Protein AF-A0AAX6SGF6-F1 (afdb_monomer_lite)

Organism: Heterocephalus glaber (NCBI:txid10181)

Foldseek 3Di:
DDDDPDDPVCVVVVVCCDDLNVVFDPLLVVVVVPPDDDDADQDDDPPDQWDQDPPPRDIDGDDDDHQDADAPPVLQVDFWDCHHDRDDDDDPPDDDDDDGTHDYLVVQVVQLVVQLCLQVLDCVVPVPDPVVSVVVSVVCVVSHDHNVNSNSGSDDSVRSSVVSVVVPDDDDDPVVVVVVVVVVVVVVVVVVVPPPPPPPPPPDD

Secondary structure (DSSP, 8-state):
----SS-GGGHHHHHTTSTTGGGS-HHHHHHHH--PPPPPSSS---SSSEEE-TTT--EEE---PPPP-B--GGGGGS--BEE-B------TT--------E--HHHHHHHHHHHHHHHHT-TTSSTT-HHHHHHHHHHTGGG---HHHHTTTT--HHHHHHHHHHHS--PPPPHHHHHHHHHHHHHHHHHHHS-----------

InterPro domains:
  IPR026569 Large ribosomal subunit protein bL28 [PTHR13528] (96-195)

Radius of gyration: 31.43 Å; chains: 1; bounding box: 95×38×90 Å

pLDDT: mean 84.52, std 14.63, range [33.28, 98.12]

Structure (mmCIF, N/CA/C/O backbone):
data_AF-A0AAX6SGF6-F1
#
_entry.id   AF-A0AAX6SGF6-F1
#
loop_
_atom_site.group_PDB
_atom_site.id
_atom_site.type_symbol
_atom_site.label_atom_id
_atom_site.label_alt_id
_atom_site.label_comp_id
_atom_site.label_asym_id
_atom_site.label_entity_id
_atom_site.label_seq_id
_atom_site.pdbx_PDB_ins_code
_atom_site.Cartn_x
_atom_site.Cartn_y
_atom_site.Cartn_z
_atom_site.occupancy
_atom_site.B_iso_or_equiv
_atom_site.auth_seq_id
_atom_site.auth_comp_id
_atom_site.auth_asym_id
_atom_site.auth_atom_id
_atom_site.pdbx_PDB_model_num
ATOM 1 N N . MET A 1 1 ? 33.214 -0.245 22.158 1.00 76.12 1 MET A N 1
ATOM 2 C CA . MET A 1 1 ? 32.062 0.508 21.606 1.00 76.12 1 MET A CA 1
ATOM 3 C C . MET A 1 1 ? 30.799 -0.305 21.866 1.00 76.12 1 MET A C 1
ATOM 5 O O . MET A 1 1 ? 30.901 -1.525 21.775 1.00 76.12 1 MET A O 1
ATOM 9 N N . PRO A 1 2 ? 29.648 0.299 22.204 1.00 93.19 2 PRO A N 1
ATOM 10 C CA . PRO A 1 2 ? 28.388 -0.434 22.312 1.00 93.19 2 PRO A CA 1
ATOM 11 C C . PRO A 1 2 ? 27.887 -0.872 20.925 1.00 93.19 2 PRO A C 1
ATOM 13 O O . PRO A 1 2 ? 28.044 -0.141 19.949 1.00 93.19 2 PRO A O 1
ATOM 16 N N . LEU A 1 3 ? 27.260 -2.047 20.845 1.00 94.81 3 LEU A N 1
ATOM 17 C CA . LEU A 1 3 ? 26.598 -2.550 19.635 1.00 94.81 3 LEU A CA 1
ATOM 18 C C . LEU A 1 3 ? 25.075 -2.454 19.788 1.00 94.81 3 LEU A C 1
ATOM 20 O O . LEU A 1 3 ? 24.537 -2.613 20.883 1.00 94.81 3 LEU A O 1
ATOM 24 N N . HIS A 1 4 ? 24.358 -2.217 18.688 1.00 94.81 4 HIS A N 1
ATOM 25 C CA . HIS A 1 4 ? 22.895 -2.245 18.698 1.00 94.81 4 HIS A CA 1
ATOM 26 C C . HIS A 1 4 ? 22.363 -3.682 18.797 1.00 94.81 4 HIS A C 1
ATOM 28 O O . HIS A 1 4 ? 22.834 -4.572 18.094 1.00 94.81 4 HIS A O 1
ATOM 34 N N . LYS A 1 5 ? 21.310 -3.889 19.602 1.00 95.31 5 LYS A N 1
ATOM 35 C CA . LYS A 1 5 ? 20.614 -5.185 19.734 1.00 95.31 5 LYS A CA 1
ATOM 36 C C . LYS A 1 5 ? 19.970 -5.670 18.424 1.00 95.31 5 LYS A C 1
ATOM 38 O O . LYS A 1 5 ? 19.812 -6.873 18.244 1.00 95.31 5 LYS A O 1
ATOM 43 N N . PHE A 1 6 ? 19.630 -4.746 17.522 1.00 95.12 6 PHE A N 1
ATOM 44 C CA . PHE A 1 6 ? 19.051 -5.025 16.206 1.00 95.12 6 PHE A CA 1
ATOM 45 C C . PHE A 1 6 ? 19.775 -4.237 15.095 1.00 95.12 6 PHE A C 1
ATOM 47 O O . PHE A 1 6 ? 20.099 -3.061 15.306 1.00 95.12 6 PHE A O 1
ATOM 54 N N . PRO A 1 7 ? 19.985 -4.832 13.902 1.00 95.88 7 PRO A N 1
ATOM 55 C CA . PRO A 1 7 ? 20.486 -4.132 12.720 1.00 95.88 7 PRO A CA 1
ATOM 56 C C . PRO A 1 7 ? 19.650 -2.905 12.334 1.00 95.88 7 PRO A C 1
ATOM 58 O O . PRO A 1 7 ? 18.422 -2.919 12.416 1.00 95.88 7 PRO A O 1
ATOM 61 N N . VAL A 1 8 ? 20.313 -1.854 11.839 1.00 94.19 8 VAL A N 1
ATOM 62 C CA . VAL A 1 8 ? 19.670 -0.568 11.504 1.00 94.19 8 VAL A CA 1
ATOM 63 C C . VAL A 1 8 ? 18.558 -0.731 10.458 1.00 94.19 8 VAL A C 1
ATOM 65 O O . VAL A 1 8 ? 17.491 -0.142 10.616 1.00 94.19 8 VAL A O 1
ATOM 68 N N . TYR A 1 9 ? 18.756 -1.587 9.448 1.00 90.62 9 TYR A N 1
ATOM 69 C CA . TYR A 1 9 ? 17.769 -1.827 8.388 1.00 90.62 9 TYR A CA 1
ATOM 70 C C . TYR A 1 9 ? 16.471 -2.494 8.886 1.00 90.62 9 TYR A C 1
ATOM 72 O O . TYR A 1 9 ? 15.421 -2.318 8.273 1.00 90.62 9 TYR A O 1
ATOM 80 N N . LEU A 1 10 ? 16.496 -3.209 10.022 1.00 92.62 10 LEU A N 1
ATOM 81 C CA . LEU A 1 10 ? 15.291 -3.818 10.598 1.00 92.62 10 LEU A CA 1
ATOM 82 C C . LEU A 1 10 ? 14.421 -2.827 11.381 1.00 92.62 10 LEU A C 1
ATOM 84 O O . LEU A 1 10 ? 13.259 -3.137 11.635 1.00 92.62 10 LEU A O 1
ATOM 88 N N . ARG A 1 11 ? 14.919 -1.628 11.726 1.00 92.06 11 ARG A N 1
ATOM 89 C CA . ARG A 1 11 ? 14.171 -0.646 12.540 1.00 92.06 11 ARG A CA 1
ATOM 90 C C . ARG A 1 11 ? 12.797 -0.309 11.956 1.00 92.06 11 ARG A C 1
ATOM 92 O O . ARG A 1 11 ? 11.833 -0.225 12.706 1.00 92.06 11 ARG A O 1
ATOM 99 N N . LYS A 1 12 ? 12.683 -0.198 10.627 1.00 89.19 12 LYS A N 1
ATOM 100 C CA . LYS A 1 12 ? 11.399 0.049 9.949 1.00 89.19 12 LYS A CA 1
ATOM 101 C C . LYS A 1 12 ? 10.417 -1.124 10.073 1.00 89.19 12 LYS A C 1
ATOM 103 O O . LYS A 1 12 ? 9.232 -0.885 10.251 1.00 89.19 12 LYS A O 1
ATOM 108 N N . ARG A 1 13 ? 10.894 -2.376 10.063 1.00 91.31 13 ARG A N 1
ATOM 109 C CA . ARG A 1 13 ? 10.048 -3.567 10.287 1.00 91.31 13 ARG A CA 1
ATOM 110 C C . ARG A 1 13 ? 9.656 -3.745 11.757 1.00 91.31 13 ARG A C 1
ATOM 112 O O . ARG A 1 13 ? 8.567 -4.233 12.027 1.00 91.31 13 ARG A O 1
ATOM 119 N N . LEU A 1 14 ? 10.503 -3.322 12.698 1.00 92.38 14 LEU A N 1
ATOM 120 C CA . LEU A 1 14 ? 10.154 -3.279 14.125 1.00 92.38 14 LEU A CA 1
ATOM 121 C C . LEU A 1 14 ? 9.054 -2.237 14.392 1.00 92.38 14 LEU A C 1
ATOM 123 O O . LEU A 1 14 ? 8.060 -2.565 15.026 1.00 92.38 14 LEU A O 1
ATOM 127 N N . GLN A 1 15 ? 9.151 -1.045 13.789 1.00 90.94 15 GLN A N 1
ATOM 128 C CA . GLN A 1 15 ? 8.106 -0.008 13.860 1.00 90.94 15 GLN A CA 1
ATOM 129 C C . GLN A 1 15 ? 6.732 -0.463 13.328 1.00 90.94 15 GLN A C 1
ATOM 131 O O . GLN A 1 15 ? 5.717 0.069 13.764 1.00 90.94 15 GLN A O 1
ATOM 136 N N . LEU A 1 16 ? 6.673 -1.448 12.421 1.00 92.00 16 LEU A N 1
ATOM 137 C CA . LEU A 1 16 ? 5.407 -2.035 11.951 1.00 92.00 16 LEU A CA 1
ATOM 138 C C . LEU A 1 16 ? 4.783 -3.036 12.941 1.00 92.00 16 LEU A C 1
ATOM 140 O O . LEU A 1 16 ? 3.612 -3.373 12.806 1.00 92.00 16 LEU A O 1
ATOM 144 N N . ARG A 1 17 ? 5.541 -3.511 13.938 1.00 91.62 17 ARG A N 1
ATOM 145 C CA . ARG A 1 17 ? 5.092 -4.482 14.955 1.00 91.62 17 ARG A CA 1
ATOM 146 C C . ARG A 1 17 ? 4.685 -3.833 16.281 1.00 91.62 17 ARG A C 1
ATOM 148 O O . ARG A 1 17 ? 4.276 -4.537 17.199 1.00 91.62 17 ARG A O 1
ATOM 155 N N . GLU A 1 18 ? 4.767 -2.511 16.372 1.00 92.75 18 GLU A N 1
ATOM 156 C CA . GLU A 1 18 ? 4.543 -1.735 17.592 1.00 92.75 18 GLU A CA 1
ATOM 157 C C . GLU A 1 18 ? 3.482 -0.638 17.381 1.00 92.75 18 GLU A C 1
ATOM 159 O O . GLU A 1 18 ? 3.177 -0.231 16.256 1.00 92.75 18 GLU A O 1
ATOM 164 N N . GLY A 1 19 ? 2.924 -0.131 18.485 1.00 93.69 19 GLY A N 1
ATOM 165 C CA . GLY A 1 19 ? 2.031 1.029 18.480 1.00 93.69 19 GLY A CA 1
ATOM 166 C C . GLY A 1 19 ? 0.742 0.819 17.679 1.00 93.69 19 GLY A C 1
ATOM 167 O O . GLY A 1 19 ? 0.008 -0.139 17.906 1.00 93.69 19 GLY A O 1
ATOM 168 N N . ILE A 1 20 ? 0.434 1.769 16.792 1.00 93.62 20 ILE A N 1
ATOM 169 C CA . ILE A 1 20 ? -0.741 1.738 15.903 1.00 93.62 20 ILE A CA 1
ATOM 170 C C . ILE A 1 20 ? -0.504 0.901 14.637 1.00 93.62 20 ILE A C 1
ATOM 172 O O . ILE A 1 20 ? -1.445 0.326 14.097 1.00 93.62 20 ILE A O 1
ATOM 176 N N . CYS A 1 21 ? 0.748 0.765 14.191 1.00 92.88 21 CYS A N 1
ATOM 177 C CA . CYS A 1 21 ? 1.083 0.046 12.962 1.00 92.88 21 CYS A CA 1
ATOM 178 C C . CYS A 1 21 ? 0.745 -1.450 13.046 1.00 92.88 21 CYS A C 1
ATOM 180 O O . CYS A 1 21 ? 0.308 -2.033 12.058 1.00 92.88 21 CYS A O 1
ATOM 182 N N . SER A 1 22 ? 0.874 -2.056 14.231 1.00 93.81 22 SER A N 1
ATOM 183 C CA . SER A 1 22 ? 0.505 -3.458 14.470 1.00 93.81 22 SER A CA 1
ATOM 184 C C . SER A 1 22 ? -1.004 -3.721 14.502 1.00 93.81 22 SER A C 1
ATOM 186 O O . SER A 1 22 ? -1.407 -4.881 14.542 1.00 93.81 22 SER A O 1
ATOM 188 N N . ARG A 1 23 ? -1.836 -2.669 14.474 1.00 95.25 23 ARG A N 1
ATOM 189 C CA . ARG A 1 23 ? -3.303 -2.758 14.370 1.00 95.25 23 ARG A CA 1
ATOM 190 C C . ARG A 1 23 ? -3.818 -2.549 12.941 1.00 95.25 23 ARG A C 1
ATOM 192 O O . ARG A 1 23 ? -5.017 -2.668 12.710 1.00 95.25 23 ARG A O 1
ATOM 199 N N . LEU A 1 24 ? -2.930 -2.259 11.985 1.00 94.94 24 LEU A N 1
ATOM 200 C CA . LEU A 1 24 ? -3.277 -2.157 10.566 1.00 94.94 24 LEU A CA 1
ATOM 201 C C . LEU A 1 24 ? -3.656 -3.535 9.985 1.00 94.94 24 LEU A C 1
ATOM 203 O O . LEU A 1 24 ? -3.114 -4.552 10.430 1.00 94.94 24 LEU A O 1
ATOM 207 N N . PRO A 1 25 ? -4.529 -3.604 8.960 1.00 95.88 25 PRO A N 1
ATOM 208 C CA . PRO A 1 25 ? -4.959 -4.879 8.392 1.00 95.88 25 PRO A CA 1
ATOM 209 C C . PRO A 1 25 ? -3.814 -5.734 7.840 1.00 95.88 25 PRO A C 1
ATOM 211 O O . PRO A 1 25 ? -2.906 -5.251 7.157 1.00 95.88 25 PRO A O 1
ATOM 214 N N . ALA A 1 26 ? -3.902 -7.047 8.059 1.00 93.31 26 ALA A N 1
ATOM 215 C CA . ALA A 1 26 ? -2.871 -7.997 7.645 1.00 93.31 26 ALA A CA 1
ATOM 216 C C . ALA A 1 26 ? -2.656 -8.049 6.117 1.00 93.31 26 ALA A C 1
ATOM 218 O O . ALA A 1 26 ? -1.529 -8.276 5.674 1.00 93.31 26 ALA A O 1
ATOM 219 N N . HIS A 1 27 ? -3.696 -7.803 5.305 1.00 90.62 27 HIS A N 1
ATOM 220 C CA . HIS A 1 27 ? -3.557 -7.694 3.846 1.00 90.62 27 HIS A CA 1
ATOM 221 C C . HIS A 1 27 ? -2.707 -6.473 3.448 1.00 90.62 27 HIS A C 1
ATOM 223 O O . HIS A 1 27 ? -1.838 -6.578 2.580 1.00 90.62 27 HIS A O 1
ATOM 229 N N . PHE A 1 28 ? -2.884 -5.339 4.137 1.00 89.94 28 PHE A N 1
ATOM 230 C CA . PHE A 1 28 ? -2.145 -4.105 3.881 1.00 89.94 28 PHE A CA 1
ATOM 231 C C . PHE A 1 28 ? -0.681 -4.257 4.304 1.00 89.94 28 PHE A C 1
ATOM 233 O O . PHE A 1 28 ? 0.217 -4.016 3.498 1.00 89.94 28 PHE A O 1
ATOM 240 N N . LEU A 1 29 ? -0.428 -4.767 5.514 1.00 90.50 29 LEU A N 1
ATOM 241 C CA . LEU A 1 29 ? 0.932 -5.040 5.993 1.00 90.50 29 LEU A CA 1
ATOM 242 C C . LEU A 1 29 ? 1.684 -6.022 5.076 1.00 90.50 29 LEU A C 1
ATOM 244 O O . LEU A 1 29 ? 2.834 -5.765 4.723 1.00 90.50 29 LEU A O 1
ATOM 248 N N . ARG A 1 30 ? 1.022 -7.089 4.600 1.00 87.94 30 ARG A N 1
ATOM 249 C CA . ARG A 1 30 ? 1.600 -8.015 3.607 1.00 87.94 30 ARG A CA 1
ATOM 250 C C . ARG A 1 30 ? 1.956 -7.301 2.299 1.00 87.94 30 ARG A C 1
ATOM 252 O O . ARG A 1 30 ? 3.006 -7.579 1.730 1.00 87.94 30 ARG A O 1
ATOM 259 N N . SER A 1 31 ? 1.129 -6.360 1.835 1.00 82.25 31 SER A N 1
ATOM 260 C CA . SER A 1 31 ? 1.425 -5.579 0.625 1.00 82.25 31 SER A CA 1
ATOM 261 C C . SER A 1 31 ? 2.668 -4.685 0.767 1.00 82.25 31 SER A C 1
ATOM 263 O O . SER A 1 31 ? 3.398 -4.524 -0.207 1.00 82.25 31 SER A O 1
ATOM 265 N N . LEU A 1 32 ? 2.969 -4.191 1.977 1.00 83.44 32 LEU A N 1
ATOM 266 C CA . LEU A 1 32 ? 4.191 -3.428 2.271 1.00 83.44 32 LEU A CA 1
ATOM 267 C C . LEU A 1 32 ? 5.448 -4.312 2.381 1.00 83.44 32 LEU A C 1
ATOM 269 O O . LEU A 1 32 ? 6.550 -3.846 2.093 1.00 83.44 32 LEU A O 1
ATOM 273 N N . GLU A 1 33 ? 5.312 -5.574 2.804 1.00 78.31 33 GLU A N 1
ATOM 274 C CA . GLU A 1 33 ? 6.436 -6.525 2.857 1.00 78.31 33 GLU A CA 1
ATOM 275 C C . GLU A 1 33 ? 6.744 -7.182 1.496 1.00 78.31 33 GLU A C 1
ATOM 277 O O . GLU A 1 33 ? 7.860 -7.667 1.292 1.00 78.31 33 GLU A O 1
ATOM 282 N N . ASN A 1 34 ? 5.797 -7.158 0.550 1.00 72.56 34 ASN A N 1
ATOM 283 C CA . ASN A 1 34 ? 5.914 -7.729 -0.796 1.00 72.56 34 ASN A CA 1
ATOM 284 C C . ASN A 1 34 ? 6.862 -6.926 -1.714 1.00 72.56 34 ASN A C 1
ATOM 286 O O . ASN A 1 34 ? 6.436 -6.289 -2.679 1.00 72.56 34 ASN A O 1
ATOM 290 N N . THR A 1 35 ? 8.173 -7.012 -1.479 1.00 68.88 35 THR A N 1
ATOM 291 C CA . THR A 1 35 ? 9.207 -6.455 -2.370 1.00 68.88 35 THR A CA 1
ATOM 292 C C . THR A 1 35 ? 9.388 -7.305 -3.638 1.00 68.88 35 THR A C 1
ATOM 294 O O . THR A 1 35 ? 10.458 -7.873 -3.866 1.00 68.88 35 THR A O 1
ATOM 297 N N . SER A 1 36 ? 8.340 -7.429 -4.459 1.00 77.12 36 SER A N 1
ATOM 298 C CA . SER A 1 36 ? 8.460 -8.011 -5.801 1.00 77.12 36 SER A CA 1
ATOM 299 C C . SER A 1 36 ? 9.387 -7.148 -6.654 1.00 77.12 36 SER A C 1
ATOM 301 O O . SER A 1 36 ? 9.300 -5.921 -6.623 1.00 77.12 36 SER A O 1
ATOM 303 N N . THR A 1 37 ? 10.238 -7.774 -7.466 1.00 78.06 37 THR A N 1
ATOM 304 C CA . THR A 1 37 ? 10.970 -7.060 -8.518 1.00 78.06 37 THR A CA 1
ATOM 305 C C . THR A 1 37 ? 9.979 -6.436 -9.509 1.00 78.06 37 THR A C 1
ATOM 307 O O . THR A 1 37 ? 9.052 -7.139 -9.929 1.00 78.06 37 THR A O 1
ATOM 310 N N . PRO A 1 38 ? 10.144 -5.158 -9.898 1.00 82.94 38 PRO A N 1
ATOM 311 C CA . PRO A 1 38 ? 9.328 -4.548 -10.942 1.00 82.94 38 PRO A CA 1
ATOM 312 C C . PRO A 1 38 ? 9.644 -5.163 -12.311 1.00 82.94 38 PRO A C 1
ATOM 314 O O . PRO A 1 38 ? 10.723 -5.722 -12.523 1.00 82.94 38 PRO A O 1
ATOM 317 N N . THR A 1 39 ? 8.715 -5.018 -13.256 1.00 86.31 39 THR A N 1
ATOM 318 C CA . THR A 1 39 ? 8.936 -5.363 -14.666 1.00 86.31 39 THR A CA 1
ATOM 319 C C . THR A 1 39 ? 10.161 -4.608 -15.209 1.00 86.31 39 THR A C 1
ATOM 321 O O . THR A 1 39 ? 10.299 -3.416 -14.927 1.00 86.31 39 THR A O 1
ATOM 324 N N . PRO A 1 40 ? 11.058 -5.250 -15.981 1.00 87.75 40 PRO A N 1
ATOM 325 C CA . PRO A 1 40 ? 12.165 -4.553 -16.632 1.00 87.75 40 PRO A CA 1
ATOM 326 C C . PRO A 1 40 ? 11.650 -3.527 -17.654 1.00 87.75 40 PRO A C 1
ATOM 328 O O . PRO A 1 40 ? 10.803 -3.851 -18.483 1.00 87.75 40 PRO A O 1
ATOM 331 N N . VAL A 1 41 ? 12.180 -2.300 -17.588 1.00 86.19 41 VAL A N 1
ATOM 332 C CA . VAL A 1 41 ? 11.847 -1.185 -18.500 1.00 86.19 41 VAL A CA 1
ATOM 333 C C . VAL A 1 41 ? 13.110 -0.711 -19.228 1.00 86.19 41 VAL A C 1
ATOM 335 O O . VAL A 1 41 ? 13.261 -0.919 -20.425 1.00 86.19 41 VAL A O 1
ATOM 338 N N . HIS A 1 42 ? 14.079 -0.155 -18.495 1.00 84.75 42 HIS A N 1
ATOM 339 C CA . HIS A 1 42 ? 15.306 0.435 -19.066 1.00 84.75 42 HIS A CA 1
ATOM 340 C C . HIS A 1 42 ? 16.421 -0.554 -19.406 1.00 84.75 42 HIS A C 1
ATOM 342 O O . HIS A 1 42 ? 17.519 -0.147 -19.780 1.00 84.75 42 HIS A O 1
ATOM 348 N N . TYR A 1 43 ? 16.171 -1.848 -19.244 1.00 86.06 43 TYR A N 1
ATOM 349 C CA . TYR A 1 43 ? 17.132 -2.894 -19.551 1.00 86.06 43 TYR A CA 1
ATOM 350 C C . TYR A 1 43 ? 16.403 -4.100 -20.135 1.00 86.06 43 TYR A C 1
ATOM 352 O O . TYR A 1 43 ? 15.270 -4.398 -19.760 1.00 86.06 43 TYR A O 1
ATOM 360 N N . GLN A 1 44 ? 17.055 -4.793 -21.064 1.00 90.19 44 GLN A N 1
ATOM 361 C CA . GLN A 1 44 ? 16.526 -6.030 -21.627 1.00 90.19 44 GLN A CA 1
ATOM 362 C C . GLN A 1 44 ? 16.910 -7.192 -20.700 1.00 90.19 44 GLN A C 1
ATOM 364 O O . GLN A 1 44 ? 18.107 -7.388 -20.470 1.00 90.19 44 GLN A O 1
ATOM 369 N N . PRO A 1 45 ? 15.945 -7.961 -20.163 1.00 92.06 45 PRO A N 1
ATOM 370 C CA . PRO A 1 45 ? 16.254 -9.087 -19.294 1.00 92.06 45 PRO A CA 1
ATOM 371 C C . PRO A 1 45 ? 16.948 -10.206 -20.077 1.00 92.06 45 PRO A C 1
ATOM 373 O O . PRO A 1 45 ? 16.712 -10.423 -21.268 1.00 92.06 45 PRO A O 1
ATOM 376 N N . HIS A 1 46 ? 17.787 -10.975 -19.396 1.00 88.00 46 HIS A N 1
ATOM 377 C CA . HIS A 1 46 ? 18.578 -12.043 -19.986 1.00 88.00 46 HIS A CA 1
ATOM 378 C C . HIS A 1 46 ? 17.737 -13.203 -20.536 1.00 88.00 46 HIS A C 1
ATOM 380 O O . HIS A 1 46 ? 18.239 -13.937 -21.396 1.00 88.00 46 HIS A O 1
ATOM 386 N N . GLY A 1 47 ? 16.503 -13.387 -20.053 1.00 90.81 47 GLY A N 1
ATOM 387 C CA . GLY A 1 47 ? 15.532 -14.395 -20.512 1.00 90.81 47 GLY A CA 1
ATOM 388 C C . GLY A 1 47 ? 15.830 -15.840 -20.083 1.00 90.81 47 GLY A C 1
ATOM 389 O O . GLY A 1 47 ? 14.939 -16.684 -20.088 1.00 90.81 47 GLY A O 1
ATOM 390 N N . ALA A 1 48 ? 17.062 -16.131 -19.662 1.00 90.44 48 ALA A N 1
ATOM 391 C CA . ALA A 1 48 ? 17.496 -17.428 -19.159 1.00 90.44 48 ALA A CA 1
ATOM 392 C C . ALA A 1 48 ? 18.481 -17.246 -17.998 1.00 90.44 48 ALA A C 1
ATOM 394 O O . ALA A 1 48 ? 19.338 -16.369 -18.047 1.00 90.44 48 ALA A O 1
ATOM 395 N N . LYS A 1 49 ? 18.406 -18.120 -16.984 1.00 92.81 49 LYS A N 1
ATOM 396 C CA . LYS A 1 49 ? 19.247 -18.073 -15.765 1.00 92.81 49 LYS A CA 1
ATOM 397 C C . LYS A 1 49 ? 20.725 -18.424 -15.999 1.00 92.81 49 LYS A C 1
ATOM 399 O O . LYS A 1 49 ? 21.540 -18.307 -15.088 1.00 92.81 49 LYS A O 1
ATOM 404 N N . PHE A 1 50 ? 21.067 -18.901 -17.194 1.00 94.06 50 PHE A N 1
ATOM 405 C CA . PHE A 1 50 ? 22.423 -19.265 -17.591 1.00 94.06 50 PHE A CA 1
ATOM 406 C C . PHE A 1 50 ? 22.675 -18.837 -19.035 1.00 94.06 50 PHE A C 1
ATOM 408 O O . PHE A 1 50 ? 21.773 -18.948 -19.869 1.00 94.06 50 PHE A O 1
ATOM 415 N N . LYS A 1 51 ? 23.907 -18.428 -19.345 1.00 92.25 51 LYS A N 1
ATOM 416 C CA . LYS A 1 51 ? 24.396 -18.243 -20.720 1.00 92.25 51 LYS A CA 1
ATOM 417 C C . LYS A 1 51 ? 25.775 -18.882 -20.870 1.00 92.25 51 LYS A C 1
ATOM 419 O O . LYS A 1 51 ? 26.471 -19.111 -19.884 1.00 92.25 51 LYS A O 1
ATOM 424 N N . ILE A 1 52 ? 26.148 -19.209 -22.102 1.00 93.94 52 ILE A N 1
ATOM 425 C CA . ILE A 1 52 ? 27.509 -19.651 -22.417 1.00 93.94 52 ILE A CA 1
ATOM 426 C C . ILE A 1 52 ? 28.352 -18.393 -22.627 1.00 93.94 52 ILE A C 1
ATOM 428 O O . ILE A 1 52 ? 27.995 -17.550 -23.451 1.00 93.94 52 ILE A O 1
ATOM 432 N N . ASN A 1 53 ? 29.439 -18.242 -21.874 1.00 89.50 53 ASN A N 1
ATOM 433 C CA . ASN A 1 53 ? 30.334 -17.099 -22.012 1.00 89.50 53 ASN A CA 1
ATOM 434 C C . ASN A 1 53 ? 31.184 -17.261 -23.292 1.00 89.50 53 ASN A C 1
ATOM 436 O O . ASN A 1 53 ? 31.883 -18.267 -23.453 1.00 89.50 53 ASN A O 1
ATOM 440 N N . PRO A 1 54 ? 31.150 -16.284 -24.222 1.00 90.31 54 PRO A N 1
ATOM 441 C CA . PRO A 1 54 ? 31.774 -16.413 -25.539 1.00 90.31 54 PRO A CA 1
ATOM 442 C C . PRO A 1 54 ? 33.310 -16.430 -25.510 1.00 90.31 54 PRO A C 1
ATOM 444 O O . PRO A 1 54 ? 33.921 -16.707 -26.536 1.00 90.31 54 PRO A O 1
ATOM 447 N N . LYS A 1 55 ? 33.950 -16.128 -24.369 1.00 90.44 55 LYS A N 1
ATOM 448 C CA . LYS A 1 55 ? 35.4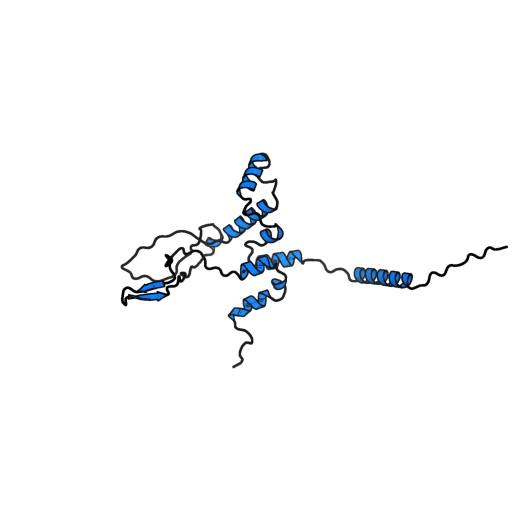18 -16.123 -24.232 1.00 90.44 55 LYS A CA 1
ATOM 449 C C . LYS A 1 55 ? 36.005 -17.461 -23.776 1.00 90.44 55 LYS A C 1
ATOM 451 O O . LYS A 1 55 ? 37.175 -17.713 -24.039 1.00 90.44 55 LYS A O 1
ATOM 456 N N . ASN A 1 56 ? 35.235 -18.280 -23.057 1.00 92.88 56 ASN A N 1
ATOM 457 C CA . ASN A 1 56 ? 35.716 -19.515 -22.419 1.00 92.88 56 ASN A CA 1
ATOM 458 C C . ASN A 1 56 ? 34.850 -20.755 -22.727 1.00 92.88 56 ASN A C 1
ATOM 460 O O . ASN A 1 56 ? 35.240 -21.863 -22.366 1.00 92.88 56 ASN A O 1
ATOM 464 N N . GLY A 1 57 ? 33.681 -20.590 -23.361 1.00 91.19 57 GLY A N 1
ATOM 465 C CA . GLY A 1 57 ? 32.741 -21.678 -23.652 1.00 91.19 57 GLY A CA 1
ATOM 466 C C . GLY A 1 57 ? 32.024 -22.254 -22.423 1.00 91.19 57 GLY A C 1
ATOM 467 O O . GLY A 1 57 ? 31.330 -23.262 -22.542 1.00 91.19 57 GLY A O 1
ATOM 468 N N . GLN A 1 58 ? 32.169 -21.646 -21.242 1.00 94.62 58 GLN A N 1
ATOM 469 C CA . GLN A 1 58 ? 31.613 -22.162 -19.990 1.00 94.62 58 GLN A CA 1
ATOM 470 C C . GLN A 1 58 ? 30.191 -21.645 -19.747 1.00 94.62 58 GLN A C 1
ATOM 472 O O . GLN A 1 58 ? 29.828 -20.538 -20.146 1.00 94.62 58 GLN A O 1
ATOM 477 N N . ARG A 1 59 ? 29.363 -22.460 -19.081 1.00 95.00 59 ARG A N 1
ATOM 478 C CA . ARG A 1 59 ? 27.980 -22.110 -18.727 1.00 95.00 59 ARG A CA 1
ATOM 479 C C . ARG A 1 59 ? 27.950 -21.338 -17.408 1.00 95.00 59 ARG A C 1
ATOM 481 O O . ARG A 1 59 ? 27.941 -21.933 -16.333 1.00 95.00 59 ARG A O 1
ATOM 488 N N . GLU A 1 60 ? 27.862 -20.022 -17.502 1.00 94.31 60 GLU A N 1
ATOM 489 C CA . GLU A 1 60 ? 27.828 -19.108 -16.361 1.00 94.31 60 GLU A CA 1
ATOM 490 C C . GLU A 1 60 ? 26.376 -18.748 -15.991 1.00 94.31 60 GLU A C 1
ATOM 492 O O . GLU A 1 60 ? 25.485 -18.722 -16.847 1.00 94.31 60 GLU A O 1
ATOM 497 N N . ARG A 1 61 ? 26.111 -18.509 -14.698 1.00 94.88 61 ARG A N 1
ATOM 498 C CA . ARG A 1 61 ? 24.823 -17.972 -14.219 1.00 94.88 61 ARG A CA 1
ATOM 499 C C . ARG A 1 61 ? 24.771 -16.483 -14.549 1.00 94.88 61 ARG A C 1
ATOM 501 O O . ARG A 1 61 ? 25.740 -15.777 -14.296 1.00 94.88 61 ARG A O 1
ATOM 508 N N . VAL A 1 62 ? 23.639 -16.018 -15.066 1.00 93.19 62 VAL A N 1
ATOM 509 C CA . VAL A 1 62 ? 23.380 -14.590 -15.304 1.00 93.19 62 VAL A CA 1
ATOM 510 C C . VAL A 1 62 ? 22.170 -14.146 -14.491 1.00 93.19 62 VAL A C 1
ATOM 512 O O . VAL A 1 62 ? 21.268 -14.949 -14.240 1.00 93.19 62 VAL A O 1
ATOM 515 N N . GLU A 1 63 ? 22.165 -12.886 -14.063 1.00 92.38 63 GLU A N 1
ATOM 516 C CA . GLU A 1 63 ? 21.130 -12.319 -13.198 1.00 92.38 63 GLU A CA 1
ATOM 517 C C . GLU A 1 63 ? 20.695 -10.947 -13.704 1.00 92.38 63 GLU A C 1
ATOM 519 O O . GLU A 1 63 ? 21.517 -10.136 -14.125 1.00 92.38 63 GLU A O 1
ATOM 524 N N . ASP A 1 64 ? 19.390 -10.701 -13.655 1.00 90.69 64 ASP A N 1
ATOM 525 C CA . ASP A 1 64 ? 18.766 -9.469 -14.121 1.00 90.69 64 ASP A CA 1
ATOM 526 C C . ASP A 1 64 ? 18.831 -8.398 -13.022 1.00 90.69 64 ASP A C 1
ATOM 528 O O . ASP A 1 64 ? 18.015 -8.376 -12.099 1.00 90.69 64 ASP A O 1
ATOM 532 N N . VAL A 1 65 ? 19.844 -7.529 -13.096 1.00 88.50 65 VAL A N 1
ATOM 533 C CA . VAL A 1 65 ? 20.066 -6.442 -12.128 1.00 88.50 65 VAL A CA 1
ATOM 534 C C . VAL A 1 65 ? 19.332 -5.174 -12.590 1.00 88.50 65 VAL A C 1
ATOM 536 O O . VAL A 1 65 ? 19.673 -4.634 -13.645 1.00 88.50 65 VAL A O 1
ATOM 539 N N . PRO A 1 66 ? 18.350 -4.654 -11.827 1.00 88.44 66 PRO A N 1
ATOM 540 C CA . PRO A 1 66 ? 17.601 -3.469 -12.226 1.00 88.44 66 PRO A CA 1
ATOM 541 C C . PRO A 1 66 ? 18.439 -2.188 -12.121 1.00 88.44 66 PRO A C 1
ATOM 543 O O . PRO A 1 66 ? 19.179 -1.978 -11.160 1.00 88.44 66 PRO A O 1
ATOM 546 N N . ILE A 1 67 ? 18.267 -1.297 -13.099 1.00 86.75 67 ILE A N 1
ATOM 547 C CA . ILE A 1 67 ? 18.875 0.040 -13.104 1.00 86.75 67 ILE A CA 1
ATOM 548 C C . ILE A 1 67 ? 18.235 0.902 -11.995 1.00 86.75 67 ILE A C 1
ATOM 550 O O . ILE A 1 67 ? 17.007 0.911 -11.885 1.00 86.75 67 ILE A O 1
ATOM 554 N N . PRO A 1 68 ? 19.014 1.652 -11.188 1.00 87.94 68 PRO A N 1
ATOM 555 C CA . PRO A 1 68 ? 18.470 2.633 -10.251 1.00 87.94 68 PRO A CA 1
ATOM 556 C C . PRO A 1 68 ? 17.744 3.776 -10.975 1.00 87.94 68 PRO A C 1
ATOM 558 O O . PRO A 1 68 ? 18.318 4.450 -11.829 1.00 87.94 68 PRO A O 1
ATOM 561 N N . ILE A 1 69 ? 16.486 4.006 -10.601 1.00 88.69 69 ILE A N 1
ATOM 562 C CA . ILE A 1 69 ? 15.600 5.014 -11.194 1.00 88.69 69 ILE A CA 1
ATOM 563 C C . ILE A 1 69 ? 15.301 6.103 -10.158 1.00 88.69 69 ILE A C 1
ATOM 565 O O . ILE A 1 69 ? 14.938 5.791 -9.023 1.00 88.69 69 ILE A O 1
ATOM 569 N N . TYR A 1 70 ? 15.397 7.375 -10.554 1.00 90.94 70 TYR A N 1
ATOM 570 C CA . TYR A 1 70 ? 14.907 8.505 -9.767 1.00 90.94 70 TYR A CA 1
ATOM 571 C C . TYR A 1 70 ? 13.509 8.940 -10.231 1.00 90.94 70 TYR A C 1
ATOM 573 O O . TYR A 1 70 ? 13.301 9.260 -11.400 1.00 90.94 70 TYR A O 1
ATOM 581 N N . TYR A 1 71 ? 12.558 8.999 -9.300 1.00 89.88 71 TYR A N 1
ATOM 582 C CA . TYR A 1 71 ? 11.181 9.425 -9.551 1.00 89.88 71 TYR A CA 1
ATOM 583 C C . TYR A 1 71 ? 10.995 10.875 -9.052 1.00 89.88 71 TYR A C 1
ATOM 585 O O . TYR A 1 71 ? 10.877 11.075 -7.841 1.00 89.88 71 TYR A O 1
ATOM 593 N N . PRO A 1 72 ? 10.989 11.903 -9.929 1.00 92.62 72 PRO A N 1
ATOM 594 C CA . PRO A 1 72 ? 10.784 13.299 -9.516 1.00 92.62 72 PRO A CA 1
ATOM 595 C C . PRO A 1 72 ? 9.353 13.513 -8.986 1.00 92.62 72 PRO A C 1
ATOM 597 O O . PRO A 1 72 ? 8.465 12.773 -9.401 1.00 92.62 72 PRO A O 1
ATOM 600 N N . PRO A 1 73 ? 9.050 14.509 -8.133 1.00 92.81 73 PRO A N 1
ATOM 601 C CA . PRO A 1 73 ? 7.708 14.689 -7.547 1.00 92.81 73 PRO A CA 1
ATOM 602 C C . PRO A 1 73 ? 6.546 14.763 -8.558 1.00 92.81 73 PRO A C 1
ATOM 604 O O . PRO A 1 73 ? 5.415 14.387 -8.251 1.00 92.81 73 PRO A O 1
ATOM 607 N N . GLU A 1 74 ? 6.824 15.206 -9.782 1.00 92.06 74 GLU A N 1
ATOM 608 C CA . GLU A 1 74 ? 5.901 15.290 -10.920 1.00 92.06 74 GLU A CA 1
ATOM 609 C C . GLU A 1 74 ? 5.402 13.909 -11.366 1.00 92.06 74 GLU A C 1
ATOM 611 O O . GLU A 1 74 ? 4.259 13.781 -11.803 1.00 92.06 74 GLU A O 1
ATOM 616 N N . SER A 1 75 ? 6.225 12.870 -11.190 1.00 88.44 75 SER A N 1
ATOM 617 C CA . SER A 1 75 ? 5.886 11.473 -11.493 1.00 88.44 75 SER A CA 1
ATOM 618 C C . SER A 1 75 ? 4.613 11.011 -10.787 1.00 88.44 75 SER A C 1
ATOM 620 O O . SER A 1 75 ? 3.775 10.331 -11.368 1.00 88.44 75 SER A O 1
ATOM 622 N N . GLN A 1 76 ? 4.419 11.455 -9.545 1.00 88.25 76 GLN A N 1
ATOM 623 C CA . GLN A 1 76 ? 3.312 11.026 -8.695 1.00 88.25 76 GLN A CA 1
ATOM 624 C C . GLN A 1 76 ? 1.986 11.730 -9.030 1.00 88.25 76 GLN A C 1
ATOM 626 O O . GLN A 1 76 ? 0.945 11.347 -8.500 1.00 88.25 76 GLN A O 1
ATOM 631 N N . LYS A 1 77 ? 2.016 12.741 -9.914 1.00 89.31 77 LYS A N 1
ATOM 632 C CA . LYS A 1 77 ? 0.862 13.562 -10.329 1.00 89.31 77 LYS A CA 1
ATOM 633 C C . LYS A 1 77 ? 0.219 13.101 -11.646 1.00 89.31 77 LYS A C 1
ATOM 635 O O . LYS A 1 77 ? -0.816 13.638 -12.026 1.00 89.31 77 LYS A O 1
ATOM 640 N N . GLY A 1 78 ? 0.817 12.143 -12.356 1.00 84.44 78 GLY A N 1
ATOM 641 C CA . GLY A 1 78 ? 0.310 11.627 -13.633 1.00 84.44 78 GLY A CA 1
ATOM 642 C C . GLY A 1 78 ? 0.586 10.136 -13.796 1.00 84.44 78 GLY A C 1
ATOM 643 O O . GLY A 1 78 ? 1.316 9.556 -13.002 1.00 84.44 78 GLY A O 1
ATOM 644 N N . LEU A 1 79 ? -0.001 9.500 -14.807 1.00 88.12 79 LEU A N 1
ATOM 645 C CA . LEU A 1 79 ? 0.341 8.128 -15.195 1.00 88.12 79 LEU A CA 1
ATOM 646 C C . LEU A 1 79 ? 1.379 8.215 -16.299 1.00 88.12 79 LEU A C 1
ATOM 648 O O . LEU A 1 79 ? 1.078 8.851 -17.308 1.00 88.12 79 LEU A O 1
ATOM 652 N N . TRP A 1 80 ? 2.561 7.620 -16.141 1.00 84.19 80 TRP A N 1
ATOM 653 C CA . TRP A 1 80 ? 3.384 7.382 -17.322 1.00 84.19 80 TRP A CA 1
ATOM 654 C C . TRP A 1 80 ? 3.638 5.865 -17.567 1.00 84.19 80 TRP A C 1
ATOM 656 O O . TRP A 1 80 ? 3.846 5.518 -18.702 1.00 84.19 80 TRP A O 1
ATOM 666 N N . GLY A 1 81 ? 3.535 4.920 -16.607 1.00 82.50 81 GLY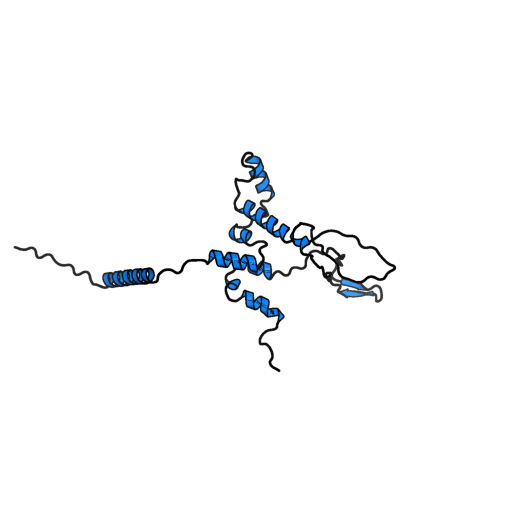 A N 1
ATOM 667 C CA . GLY A 1 81 ? 3.897 3.479 -16.758 1.00 82.50 81 GLY A CA 1
ATOM 668 C C . GLY A 1 81 ? 4.761 2.863 -15.615 1.00 82.50 81 GLY A C 1
ATOM 669 O O . GLY A 1 81 ? 4.260 2.650 -14.513 1.00 82.50 81 GLY A O 1
ATOM 670 N N . GLY A 1 82 ? 6.044 2.560 -15.890 1.00 82.56 82 GLY A N 1
ATOM 671 C CA . GLY A 1 82 ? 7.180 2.158 -15.024 1.00 82.56 82 GLY A CA 1
ATOM 672 C C . GLY A 1 82 ? 8.456 3.075 -14.852 1.00 82.56 82 GLY A C 1
ATOM 673 O O . GLY A 1 82 ? 8.874 3.210 -13.710 1.00 82.56 82 GLY A O 1
ATOM 674 N N . GLU A 1 83 ? 9.056 3.716 -15.883 1.00 80.31 83 GLU A N 1
ATOM 675 C CA . GLU A 1 83 ? 10.118 4.793 -15.915 1.00 80.31 83 GLU A CA 1
ATOM 676 C C . GLU A 1 83 ? 10.433 5.649 -14.674 1.00 80.31 83 GLU A C 1
ATOM 678 O O . GLU A 1 83 ? 9.568 6.014 -13.887 1.00 80.31 83 GLU A O 1
ATOM 683 N N . GLY A 1 84 ? 11.637 6.234 -14.717 1.00 85.56 84 GLY A N 1
ATOM 684 C CA . GLY A 1 84 ? 11.933 7.570 -14.186 1.00 85.56 84 GLY A CA 1
ATOM 685 C C . GLY A 1 84 ? 13.222 8.130 -14.794 1.00 85.56 84 GLY A C 1
ATOM 686 O O . GLY A 1 84 ? 13.667 7.684 -15.849 1.00 85.56 84 GLY A O 1
ATOM 687 N N . TRP A 1 85 ? 13.855 9.104 -14.142 1.00 87.12 85 TRP A N 1
ATOM 688 C CA . TRP A 1 85 ? 15.139 9.644 -14.594 1.00 87.12 85 TRP A CA 1
ATOM 689 C C . TRP A 1 85 ? 16.281 8.680 -14.250 1.00 87.12 85 TRP A C 1
ATOM 691 O O . TRP A 1 85 ? 16.456 8.295 -13.092 1.00 87.12 85 TRP A O 1
ATOM 701 N N . ILE A 1 86 ? 17.093 8.327 -15.248 1.00 89.56 86 ILE A N 1
ATOM 702 C CA . ILE A 1 86 ? 18.308 7.525 -15.063 1.00 89.56 86 ILE A CA 1
ATOM 703 C C . ILE A 1 86 ? 19.483 8.478 -14.829 1.00 89.56 86 ILE A C 1
ATOM 705 O O . ILE A 1 86 ? 19.896 9.204 -15.733 1.00 89.56 86 ILE A O 1
ATOM 709 N N . LEU A 1 87 ? 20.035 8.470 -13.616 1.00 85.06 87 LEU A N 1
ATOM 710 C CA . LEU A 1 87 ? 21.214 9.260 -13.260 1.00 85.06 87 LEU A CA 1
ATOM 711 C C . LEU A 1 87 ? 22.465 8.381 -13.395 1.00 85.06 87 LEU A C 1
ATOM 713 O O . LEU A 1 87 ? 22.696 7.489 -12.582 1.00 85.06 87 LEU A O 1
ATOM 717 N N . GLY A 1 88 ? 23.260 8.615 -14.441 1.00 81.75 88 GLY A N 1
ATOM 718 C CA . GLY A 1 88 ? 24.429 7.798 -14.768 1.00 81.75 88 GLY A CA 1
ATOM 719 C C . GLY A 1 88 ? 25.398 8.480 -15.734 1.00 81.75 88 GLY A C 1
ATOM 720 O O . GLY A 1 88 ? 25.233 9.647 -16.085 1.00 81.75 88 GLY A O 1
ATOM 721 N N . TYR A 1 89 ? 26.419 7.738 -16.164 1.00 77.94 89 TYR A N 1
ATOM 722 C CA . TYR A 1 89 ? 27.516 8.236 -16.999 1.00 77.94 89 TYR A CA 1
ATOM 723 C C . TYR A 1 89 ? 27.522 7.576 -18.380 1.00 77.94 89 TYR A C 1
ATOM 725 O O . TYR A 1 89 ? 27.086 6.436 -18.537 1.00 77.94 89 TYR A O 1
ATOM 733 N N . ARG A 1 90 ? 28.068 8.278 -19.379 1.00 72.56 90 ARG A N 1
ATOM 734 C CA . ARG A 1 90 ? 28.245 7.782 -20.751 1.00 72.56 90 ARG A CA 1
ATOM 735 C C . ARG A 1 90 ? 29.615 8.176 -21.298 1.00 72.56 90 ARG A C 1
ATOM 737 O O . ARG A 1 90 ? 30.149 9.218 -20.922 1.00 72.56 90 ARG A O 1
ATOM 744 N N . TYR A 1 91 ? 30.157 7.379 -22.214 1.00 65.69 91 TYR A N 1
ATOM 745 C CA . TYR A 1 91 ? 31.318 7.774 -23.013 1.00 65.69 91 TYR A CA 1
ATOM 746 C C . TYR A 1 91 ? 30.856 8.598 -24.220 1.00 65.69 91 TYR A C 1
ATOM 748 O O . TYR A 1 91 ? 29.844 8.273 -24.831 1.00 65.69 91 TYR A O 1
ATOM 756 N N . ALA A 1 92 ? 31.601 9.649 -24.570 1.00 55.53 92 ALA A N 1
ATOM 757 C CA . ALA A 1 92 ? 31.141 10.707 -25.480 1.00 55.53 92 ALA A CA 1
ATOM 758 C C . ALA A 1 92 ? 30.814 10.272 -26.927 1.00 55.53 92 ALA A C 1
ATOM 760 O O . ALA A 1 92 ? 30.150 11.019 -27.639 1.00 55.53 92 ALA A O 1
ATOM 761 N N . ASN A 1 93 ? 31.275 9.093 -27.364 1.00 56.16 93 ASN A N 1
ATOM 762 C CA . ASN A 1 93 ? 31.279 8.688 -28.775 1.00 56.16 93 ASN A CA 1
ATOM 763 C C . ASN A 1 93 ? 30.447 7.423 -29.082 1.00 56.16 93 ASN A C 1
ATOM 765 O O . ASN A 1 93 ? 30.687 6.791 -30.110 1.00 56.16 93 ASN A O 1
ATOM 769 N N . ASN A 1 94 ? 29.501 7.006 -28.228 1.00 44.44 94 ASN A N 1
ATOM 770 C CA . ASN A 1 94 ? 28.538 5.962 -28.614 1.00 44.44 94 ASN A CA 1
ATOM 771 C C . ASN A 1 94 ? 27.187 6.091 -27.888 1.00 44.44 94 ASN A C 1
ATOM 773 O O . ASN A 1 94 ? 26.961 5.548 -26.806 1.00 44.44 94 ASN A O 1
ATOM 777 N N . ASP A 1 95 ? 26.283 6.816 -28.540 1.00 34.47 95 ASP A N 1
ATOM 778 C CA . ASP A 1 95 ? 24.914 7.094 -28.110 1.00 34.47 95 ASP A CA 1
ATOM 779 C C . ASP A 1 95 ? 23.908 6.118 -28.751 1.00 34.47 95 ASP A C 1
ATOM 781 O O . ASP A 1 95 ? 24.102 5.701 -29.896 1.00 34.47 95 ASP A O 1
ATOM 785 N N . LYS A 1 96 ? 22.779 5.824 -28.076 1.00 34.72 96 LYS A N 1
ATOM 786 C CA . LYS A 1 96 ? 21.679 5.002 -28.637 1.00 34.72 96 LYS A CA 1
ATOM 787 C C . LYS A 1 96 ? 20.931 4.113 -27.625 1.00 34.72 96 LYS A C 1
ATOM 789 O O . LYS A 1 96 ? 21.055 2.897 -27.700 1.00 34.72 96 LYS A O 1
ATOM 794 N N . THR A 1 97 ? 20.063 4.696 -26.790 1.00 33.28 97 THR A N 1
ATOM 795 C CA . THR A 1 97 ? 18.903 4.005 -26.175 1.00 33.28 97 THR A CA 1
ATOM 796 C C . THR A 1 97 ? 17.648 4.904 -26.187 1.00 33.28 97 THR A C 1
ATOM 798 O O . THR A 1 97 ? 17.808 6.113 -26.010 1.00 33.28 97 THR A O 1
ATOM 801 N N . PRO A 1 98 ? 16.433 4.354 -26.412 1.00 40.38 98 PRO A N 1
ATOM 802 C CA . PRO A 1 98 ? 15.154 5.087 -26.432 1.00 40.38 98 PRO A CA 1
ATOM 803 C C . PRO A 1 98 ? 14.471 5.187 -25.041 1.00 40.38 98 PRO A C 1
ATOM 805 O O . PRO A 1 98 ? 15.113 4.917 -24.024 1.00 40.38 98 PRO A O 1
ATOM 808 N N . LYS A 1 99 ? 13.201 5.628 -25.014 1.00 34.53 99 LYS A N 1
ATOM 809 C CA . LYS A 1 99 ? 12.433 6.138 -23.855 1.00 34.53 99 LYS A CA 1
ATOM 810 C C . LYS A 1 99 ? 11.200 5.256 -23.541 1.00 34.53 99 LYS A C 1
ATOM 812 O O . LYS A 1 99 ? 11.125 4.131 -24.035 1.00 34.53 99 LYS A O 1
ATOM 817 N N . GLU A 1 100 ? 10.272 5.818 -22.753 1.00 40.69 100 GLU A N 1
ATOM 818 C CA . GLU A 1 100 ? 8.950 5.307 -22.338 1.00 40.69 100 GLU A CA 1
ATOM 819 C C . GLU A 1 100 ? 9.030 4.294 -21.167 1.00 40.69 100 GLU A C 1
ATOM 821 O O . GLU A 1 100 ? 9.898 3.422 -21.146 1.00 40.69 100 GLU A O 1
ATOM 826 N N . ASP A 1 101 ? 8.182 4.308 -20.124 1.00 37.84 101 ASP A N 1
ATOM 827 C CA . ASP A 1 101 ? 7.110 5.229 -19.630 1.00 37.84 101 ASP A CA 1
ATOM 828 C C . ASP A 1 101 ? 6.843 4.867 -18.099 1.00 37.84 101 ASP A C 1
ATOM 830 O O . ASP A 1 101 ? 7.213 3.732 -17.832 1.00 37.84 101 ASP A O 1
ATOM 834 N N . LEU A 1 102 ? 6.386 5.716 -17.094 1.00 52.16 102 LEU A N 1
ATOM 835 C CA . LEU A 1 102 ? 6.642 5.849 -15.556 1.00 52.16 102 LEU A CA 1
ATOM 836 C C . LEU A 1 102 ? 5.708 5.379 -14.341 1.00 52.16 102 LEU A C 1
ATOM 838 O O . LEU A 1 102 ? 4.518 5.696 -14.289 1.00 52.16 102 LEU A O 1
ATOM 842 N N . CYS A 1 103 ? 6.256 4.779 -13.241 1.00 53.19 103 CYS A N 1
ATOM 843 C CA . CYS A 1 103 ? 5.526 4.375 -11.987 1.00 53.19 103 CYS A CA 1
ATOM 844 C C . CYS A 1 103 ? 4.938 5.540 -11.138 1.00 53.19 103 CYS A C 1
ATOM 846 O O . CYS A 1 103 ? 5.669 6.453 -10.752 1.00 53.19 103 CYS A O 1
ATOM 848 N N . SER A 1 104 ? 3.669 5.454 -10.692 1.00 68.12 104 SER A N 1
ATOM 849 C CA . SER A 1 104 ? 2.961 6.586 -10.043 1.00 68.12 104 SER A CA 1
ATOM 850 C C . SER A 1 104 ? 1.907 6.246 -8.970 1.00 68.12 104 SER A C 1
ATOM 852 O O . SER A 1 104 ? 1.093 5.335 -9.141 1.00 68.12 104 SER A O 1
ATOM 854 N N . LYS A 1 105 ? 1.838 7.075 -7.911 1.00 76.88 105 LYS A N 1
ATOM 855 C CA . LYS A 1 105 ? 0.769 7.094 -6.895 1.00 76.88 105 LYS A CA 1
ATOM 856 C C . LYS A 1 105 ? -0.616 7.427 -7.460 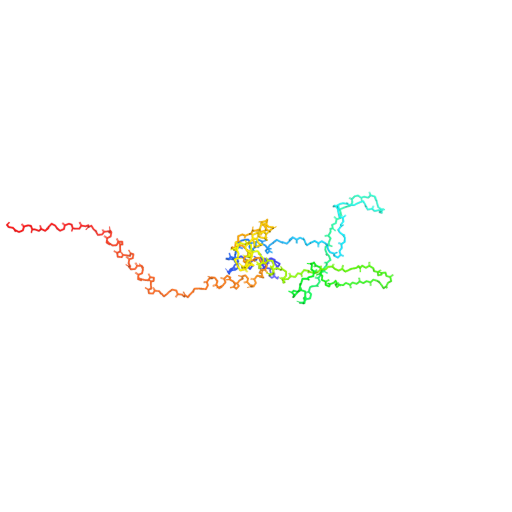1.00 76.88 105 LYS A C 1
ATOM 858 O O . LYS A 1 105 ? -1.570 6.755 -7.080 1.00 76.88 105 LYS A O 1
ATOM 863 N N . PHE A 1 106 ? -0.755 8.384 -8.382 1.00 74.06 106 PHE A N 1
ATOM 864 C CA . PHE A 1 106 ? -2.070 8.722 -8.954 1.00 74.06 106 PHE A CA 1
ATOM 865 C C . PHE A 1 106 ? -2.750 7.498 -9.602 1.00 74.06 106 PHE A C 1
ATOM 867 O O . PHE A 1 106 ? -3.965 7.328 -9.502 1.00 74.06 106 PHE A O 1
ATOM 874 N N . GLY A 1 107 ? -1.965 6.580 -10.180 1.00 72.56 107 GLY A N 1
ATOM 875 C CA . GLY A 1 107 ? -2.470 5.301 -10.693 1.00 72.56 107 GLY A CA 1
ATOM 876 C C . GLY A 1 107 ? -2.971 4.347 -9.609 1.00 72.56 107 GLY A C 1
ATOM 877 O O . GLY A 1 107 ? -3.934 3.617 -9.834 1.00 72.56 107 GLY A O 1
ATOM 878 N N . MET A 1 108 ? -2.373 4.383 -8.418 1.00 78.81 108 MET A N 1
ATOM 879 C CA . MET A 1 108 ? -2.823 3.604 -7.263 1.00 78.81 108 MET A CA 1
ATOM 880 C C . MET A 1 108 ? -4.109 4.176 -6.653 1.00 78.81 108 MET A C 1
ATOM 882 O O . MET A 1 108 ? -5.006 3.405 -6.311 1.00 78.81 108 MET A O 1
ATOM 886 N N . ASP A 1 109 ? -4.250 5.503 -6.599 1.00 82.75 109 ASP A N 1
ATOM 887 C CA . ASP A 1 109 ? -5.490 6.167 -6.180 1.00 82.75 109 ASP A CA 1
ATOM 888 C C . ASP A 1 109 ? -6.645 5.903 -7.160 1.00 82.75 109 ASP A C 1
ATOM 890 O O . ASP A 1 109 ? -7.746 5.533 -6.742 1.00 82.75 109 ASP A O 1
ATOM 894 N N . LEU A 1 110 ? -6.384 5.989 -8.469 1.00 79.75 110 LEU A N 1
ATOM 895 C CA . LEU A 1 110 ? -7.353 5.638 -9.509 1.00 79.75 110 LEU A CA 1
ATOM 896 C C . LEU A 1 110 ? -7.748 4.152 -9.433 1.00 79.75 110 LEU A C 1
ATOM 898 O O . LEU A 1 110 ? -8.936 3.829 -9.478 1.00 79.75 110 LEU A O 1
ATOM 902 N N . LYS A 1 111 ? -6.779 3.248 -9.229 1.00 79.25 111 LYS A N 1
ATOM 903 C CA . LYS A 1 111 ? -7.030 1.813 -9.016 1.00 79.25 111 LYS A CA 1
ATOM 904 C C . LYS A 1 111 ? -7.916 1.561 -7.792 1.00 79.25 111 LYS A C 1
ATOM 906 O O . LYS A 1 111 ? -8.871 0.795 -7.898 1.00 79.25 111 LYS A O 1
ATOM 911 N N . ARG A 1 112 ? -7.651 2.219 -6.657 1.00 84.44 112 ARG A N 1
ATOM 912 C CA . ARG A 1 112 ? -8.493 2.146 -5.447 1.00 84.44 112 ARG A CA 1
ATOM 913 C C . ARG A 1 112 ? -9.923 2.612 -5.724 1.00 84.44 112 ARG A C 1
ATOM 915 O O . ARG A 1 112 ? -10.868 1.903 -5.385 1.00 84.44 112 ARG A O 1
ATOM 922 N N . GLY A 1 113 ? -10.088 3.758 -6.388 1.00 84.00 113 GLY A N 1
ATOM 923 C CA . GLY A 1 113 ? -11.404 4.286 -6.763 1.00 84.00 113 GLY A CA 1
ATOM 924 C C . GLY A 1 113 ? -12.198 3.346 -7.679 1.00 84.00 113 GLY A C 1
ATOM 925 O O . GLY A 1 113 ? -13.406 3.188 -7.502 1.00 84.00 113 GLY A O 1
ATOM 926 N N . MET A 1 114 ? -11.526 2.670 -8.617 1.00 84.88 114 MET A N 1
ATOM 927 C CA . MET A 1 114 ? -12.148 1.637 -9.453 1.00 84.88 114 MET A CA 1
ATOM 928 C C . MET A 1 114 ? -12.556 0.406 -8.635 1.00 84.88 114 MET A C 1
ATOM 930 O O . MET A 1 114 ? -13.712 -0.003 -8.710 1.00 84.88 114 MET A O 1
ATOM 934 N N . LEU A 1 115 ? -11.652 -0.156 -7.823 1.00 85.56 115 LEU A N 1
ATOM 935 C CA . LEU A 1 115 ? -11.932 -1.347 -7.008 1.00 85.56 115 LEU A CA 1
ATOM 936 C C . LEU A 1 115 ? -13.110 -1.130 -6.048 1.00 85.56 115 LEU A C 1
ATOM 938 O O . LEU A 1 115 ? -13.978 -1.992 -5.951 1.00 85.56 115 LEU A O 1
ATOM 942 N N . LEU A 1 116 ? -13.201 0.040 -5.408 1.00 87.38 116 LEU A N 1
ATOM 943 C CA . LEU A 1 116 ? -14.325 0.375 -4.527 1.00 87.38 116 LEU A CA 1
ATOM 944 C C . LEU A 1 116 ? -15.663 0.459 -5.270 1.00 87.38 116 LEU A C 1
ATOM 946 O O . LEU A 1 116 ? -16.681 0.024 -4.737 1.00 87.38 116 LEU A O 1
ATOM 950 N N . ARG A 1 117 ? -15.675 0.955 -6.514 1.00 88.81 117 ARG A N 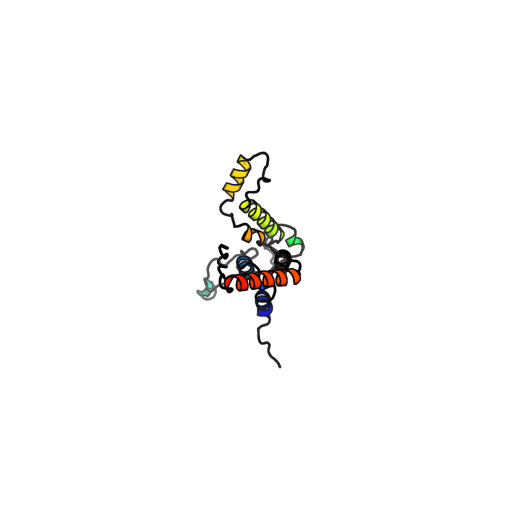1
ATOM 951 C CA . ARG A 1 117 ? -16.882 0.957 -7.356 1.00 88.81 117 ARG A CA 1
ATOM 952 C C . ARG A 1 117 ? -17.290 -0.437 -7.823 1.00 88.81 117 ARG A C 1
ATOM 954 O O . ARG A 1 117 ? -18.488 -0.675 -7.951 1.00 88.81 117 ARG A O 1
ATOM 961 N N . LEU A 1 118 ? -16.329 -1.335 -8.067 1.00 88.19 118 LEU A N 1
ATOM 962 C CA . LEU A 1 118 ? -16.593 -2.748 -8.370 1.00 88.19 118 LEU A CA 1
ATOM 963 C C . LEU A 1 118 ? -17.150 -3.485 -7.142 1.00 88.19 118 LEU A C 1
ATOM 965 O O . LEU A 1 118 ? -18.118 -4.228 -7.275 1.00 88.19 118 LEU A O 1
ATOM 969 N N . ALA A 1 119 ? -16.588 -3.242 -5.954 1.00 88.19 119 ALA A N 1
ATOM 970 C CA . ALA A 1 119 ? -17.033 -3.848 -4.698 1.00 88.19 119 ALA A CA 1
ATOM 971 C C . ALA A 1 119 ? -18.447 -3.393 -4.290 1.00 88.19 119 ALA A C 1
ATOM 973 O O . ALA A 1 119 ? -19.296 -4.225 -3.983 1.00 88.19 119 ALA A O 1
ATOM 974 N N . ARG A 1 120 ? -18.718 -2.079 -4.343 1.00 90.31 120 ARG A N 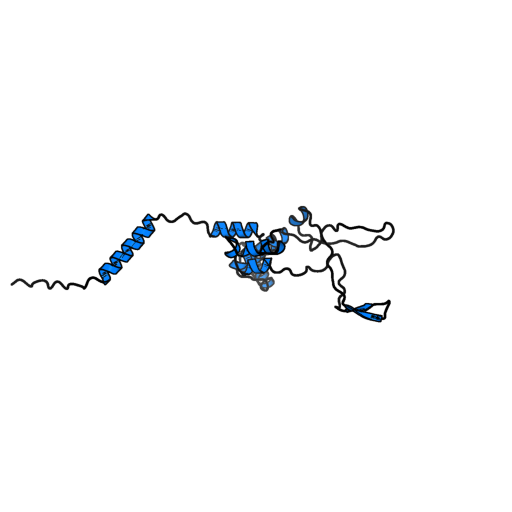1
ATOM 975 C CA . ARG A 1 120 ? -19.997 -1.474 -3.921 1.00 90.31 120 ARG A CA 1
ATOM 976 C C . ARG A 1 120 ? -21.142 -1.613 -4.933 1.00 90.31 120 ARG A C 1
ATOM 978 O O . ARG A 1 120 ? -22.274 -1.312 -4.575 1.00 90.31 120 ARG A O 1
ATOM 985 N N . GLN A 1 121 ? -20.862 -2.008 -6.184 1.00 85.50 121 GLN A N 1
ATOM 986 C CA . GLN A 1 121 ? -21.833 -1.995 -7.300 1.00 85.50 121 GLN A CA 1
ATOM 987 C C . GLN A 1 121 ? -22.569 -0.638 -7.425 1.00 85.50 121 GLN A C 1
ATOM 989 O O . GLN A 1 121 ? -23.784 -0.568 -7.599 1.00 85.50 121 GLN A O 1
ATOM 994 N N . ASP A 1 122 ? -21.793 0.443 -7.294 1.00 86.56 122 ASP A N 1
ATOM 995 C CA . ASP A 1 122 ? -22.226 1.844 -7.203 1.00 86.56 122 ASP A CA 1
ATOM 996 C C . ASP A 1 122 ? -23.273 2.253 -8.278 1.00 86.56 122 ASP A C 1
ATOM 998 O O . ASP A 1 122 ? -22.938 2.372 -9.464 1.00 86.56 122 ASP A O 1
ATOM 1002 N N . PRO A 1 123 ? -24.539 2.533 -7.894 1.00 86.94 123 PRO A N 1
ATOM 1003 C CA . PRO A 1 123 ? -25.591 2.919 -8.835 1.00 86.94 123 PRO A CA 1
ATOM 1004 C C . PRO A 1 123 ? -25.378 4.310 -9.454 1.00 86.94 123 PRO A C 1
ATOM 1006 O O . PRO A 1 123 ? -26.061 4.642 -10.422 1.00 86.94 123 PRO A O 1
ATOM 1009 N N . GLN A 1 124 ? -24.427 5.115 -8.958 1.00 87.31 124 GLN A N 1
ATOM 1010 C CA . GLN A 1 124 ? -24.040 6.381 -9.590 1.00 87.31 124 GLN A CA 1
ATOM 1011 C C . GLN A 1 124 ? -23.333 6.166 -10.945 1.00 87.31 124 GLN A C 1
ATOM 1013 O O . GLN A 1 124 ? -23.241 7.096 -11.749 1.00 87.31 124 GLN A O 1
ATOM 1018 N N . LEU A 1 125 ? -22.841 4.956 -11.243 1.00 85.00 125 LEU A N 1
ATOM 1019 C CA . LEU A 1 125 ? -22.269 4.639 -12.551 1.00 85.00 125 LEU A CA 1
ATOM 1020 C C . LEU A 1 125 ? -23.378 4.545 -13.613 1.00 85.00 125 LEU A C 1
ATOM 1022 O O . LEU A 1 125 ? -24.136 3.579 -13.632 1.00 85.00 125 LEU A O 1
ATOM 1026 N N . HIS A 1 126 ? -23.436 5.527 -14.518 1.00 86.06 126 HIS A N 1
ATOM 1027 C CA . HIS A 1 126 ? -24.471 5.658 -15.557 1.00 86.06 126 HIS A CA 1
ATOM 1028 C C . HIS A 1 126 ? -25.909 5.556 -14.997 1.00 86.06 126 HIS A C 1
ATOM 1030 O O . HIS A 1 126 ? -26.582 4.558 -15.260 1.00 86.06 126 HIS A O 1
ATOM 1036 N N . PRO A 1 127 ? -26.399 6.547 -14.224 1.00 90.88 127 PRO A N 1
ATOM 1037 C CA . PRO A 1 127 ? -27.700 6.460 -13.551 1.00 90.88 127 PRO A CA 1
ATOM 1038 C C . PRO A 1 127 ? -28.846 6.103 -14.509 1.00 90.88 127 PRO A C 1
ATOM 1040 O O . PRO A 1 127 ? -29.656 5.233 -14.192 1.00 90.88 127 PRO A O 1
ATOM 1043 N N . ASP A 1 128 ? -28.832 6.707 -15.699 1.00 93.62 128 ASP A N 1
ATOM 1044 C CA . ASP A 1 128 ? -29.862 6.594 -16.735 1.00 93.62 128 ASP A CA 1
ATOM 1045 C C . ASP A 1 128 ? -29.769 5.301 -17.579 1.00 93.62 128 ASP A C 1
ATOM 1047 O O . ASP A 1 128 ? -30.792 4.820 -18.059 1.00 93.62 128 ASP A O 1
ATOM 1051 N N . ASP A 1 129 ? -28.574 4.698 -17.714 1.00 93.81 129 ASP A N 1
ATOM 1052 C CA . ASP A 1 129 ? -28.320 3.494 -18.534 1.00 93.81 129 ASP A CA 1
ATOM 1053 C C . ASP A 1 129 ? -28.021 2.246 -17.654 1.00 93.81 129 ASP A C 1
ATOM 1055 O O . ASP A 1 129 ? -26.853 1.858 -17.487 1.00 93.81 129 ASP A O 1
ATOM 1059 N N . PRO A 1 130 ? -29.031 1.551 -17.090 1.00 92.62 130 PRO A N 1
ATOM 1060 C CA . PRO A 1 130 ? -28.802 0.392 -16.221 1.00 92.62 130 PRO A CA 1
ATOM 1061 C C . PRO A 1 130 ? -28.121 -0.788 -16.934 1.00 92.62 130 PRO A C 1
ATOM 1063 O O . PRO A 1 130 ? -27.238 -1.421 -16.355 1.00 92.62 130 PRO A O 1
ATOM 1066 N N . GLU A 1 131 ? -28.469 -1.063 -18.194 1.00 93.62 131 GLU A N 1
ATOM 1067 C CA . GLU A 1 131 ? -27.871 -2.153 -18.984 1.00 93.62 131 GLU A CA 1
ATOM 1068 C C . GLU A 1 131 ? -26.366 -1.933 -19.195 1.00 93.62 131 GLU A C 1
ATOM 1070 O O . GLU A 1 131 ? -25.551 -2.843 -19.025 1.00 93.62 131 GLU A O 1
ATOM 1075 N N . ARG A 1 132 ? -25.980 -0.683 -19.481 1.00 91.19 132 ARG A N 1
ATOM 1076 C CA . ARG A 1 132 ? -24.585 -0.266 -19.647 1.00 91.19 132 ARG A CA 1
ATOM 1077 C C . ARG A 1 132 ? -23.794 -0.406 -18.349 1.00 91.19 132 ARG A C 1
ATOM 1079 O O . ARG A 1 132 ? -22.650 -0.856 -18.393 1.00 91.19 132 ARG A O 1
ATOM 1086 N N . ARG A 1 133 ? -24.391 -0.056 -17.200 1.00 90.94 133 ARG A N 1
ATOM 1087 C CA . ARG A 1 133 ? -23.785 -0.267 -15.873 1.00 90.94 133 ARG A CA 1
ATOM 1088 C C . ARG A 1 133 ? -23.481 -1.750 -15.636 1.00 90.94 133 ARG A C 1
ATOM 1090 O O . ARG A 1 133 ? -22.347 -2.074 -15.288 1.00 90.94 133 ARG A O 1
ATOM 1097 N N . VAL A 1 134 ? -24.445 -2.643 -15.879 1.00 91.75 134 VAL A N 1
ATOM 1098 C CA . VAL A 1 134 ? -24.259 -4.099 -15.710 1.00 91.75 134 VAL A CA 1
ATOM 1099 C C . VAL A 1 134 ? -23.163 -4.631 -16.639 1.00 91.75 134 VAL A C 1
ATOM 1101 O O . VAL A 1 134 ? -22.227 -5.273 -16.167 1.00 91.75 134 VAL A O 1
ATOM 1104 N N . ALA A 1 135 ? -23.196 -4.281 -17.930 1.00 93.50 135 ALA A N 1
ATOM 1105 C CA . ALA A 1 135 ? -22.188 -4.716 -18.900 1.00 93.50 135 ALA A CA 1
ATOM 1106 C C . ALA A 1 135 ? -20.756 -4.252 -18.551 1.00 93.50 135 ALA A C 1
ATOM 1108 O O . ALA A 1 135 ? -19.786 -4.959 -18.833 1.00 93.50 135 ALA A O 1
ATOM 1109 N N . ILE A 1 136 ? -20.601 -3.083 -17.914 1.00 89.75 136 ILE A N 1
ATOM 1110 C CA . ILE A 1 136 ? -19.305 -2.628 -17.388 1.00 89.75 136 ILE A CA 1
ATOM 1111 C C . ILE A 1 136 ? -18.875 -3.481 -16.187 1.00 89.75 136 ILE A C 1
ATOM 1113 O O . ILE A 1 136 ? -17.713 -3.879 -16.125 1.00 89.75 136 ILE A O 1
ATOM 1117 N N . TYR A 1 137 ? -19.777 -3.791 -15.252 1.00 90.75 137 TYR A N 1
ATOM 1118 C CA . TYR A 1 137 ? -19.433 -4.601 -14.081 1.00 90.75 137 TYR A CA 1
ATOM 1119 C C . TYR A 1 137 ? -19.071 -6.046 -14.432 1.00 90.75 137 TYR A C 1
ATOM 1121 O O . TYR A 1 137 ? -18.045 -6.532 -13.954 1.00 90.75 137 TYR A O 1
ATOM 1129 N N . ASP A 1 138 ? -19.822 -6.706 -15.316 1.00 92.44 138 ASP A N 1
ATOM 1130 C CA . ASP A 1 138 ? -19.485 -8.064 -15.761 1.00 92.44 138 ASP A CA 1
ATOM 1131 C C . ASP A 1 138 ? -18.130 -8.116 -16.491 1.00 92.44 138 ASP A C 1
ATOM 1133 O O . ASP A 1 138 ? -17.363 -9.057 -16.287 1.00 92.44 138 ASP A O 1
ATOM 1137 N N . LYS A 1 139 ? -17.766 -7.075 -17.256 1.00 91.06 139 LYS A N 1
ATOM 1138 C CA . LYS A 1 139 ? -16.458 -6.981 -17.931 1.00 91.06 139 LYS A CA 1
ATOM 1139 C C . LYS A 1 139 ? -15.264 -6.958 -16.963 1.00 91.06 139 LYS A C 1
ATOM 1141 O O . LYS A 1 139 ? -14.184 -7.414 -17.328 1.00 91.06 139 LYS A O 1
ATOM 1146 N N . TYR A 1 140 ? -15.426 -6.412 -15.756 1.00 87.06 140 TYR A N 1
ATOM 1147 C CA . TYR A 1 140 ? -14.344 -6.269 -14.765 1.00 87.06 140 TYR A CA 1
ATOM 1148 C C . TYR A 1 140 ? -14.507 -7.188 -13.540 1.00 87.06 140 TYR A C 1
ATOM 1150 O O . TYR A 1 140 ? -13.799 -7.029 -12.544 1.00 87.06 140 TYR A O 1
ATOM 1158 N N . LYS A 1 141 ? -15.400 -8.180 -13.630 1.00 87.56 141 LYS A N 1
ATOM 1159 C CA . LYS A 1 141 ? -15.773 -9.122 -12.562 1.00 87.56 141 LYS A CA 1
ATOM 1160 C C . LYS A 1 141 ? -14.597 -9.901 -11.961 1.00 87.56 141 LYS A C 1
ATOM 1162 O O . LYS A 1 141 ? -14.601 -10.187 -10.769 1.00 87.56 141 LYS A O 1
ATOM 1167 N N . GLU A 1 142 ? -13.571 -10.185 -12.762 1.00 84.25 142 GLU A N 1
ATOM 1168 C CA . GLU A 1 142 ? -12.330 -10.856 -12.336 1.00 84.25 142 GLU A CA 1
ATOM 1169 C C . GLU A 1 142 ? -11.517 -10.051 -11.304 1.00 84.25 142 GLU A C 1
ATOM 1171 O O . GLU A 1 142 ? -10.715 -10.621 -10.568 1.00 84.25 142 GLU A O 1
ATOM 1176 N N . PHE A 1 143 ? -11.725 -8.731 -11.232 1.00 80.56 143 PHE A N 1
ATOM 1177 C CA . PHE A 1 143 ? -10.987 -7.814 -10.357 1.00 80.56 143 PHE A CA 1
ATOM 1178 C C . PHE A 1 143 ? -11.788 -7.379 -9.120 1.00 80.56 143 PHE A C 1
ATOM 1180 O O . PHE A 1 143 ? -11.392 -6.434 -8.436 1.00 80.56 143 PHE A O 1
ATOM 1187 N N . VAL A 1 144 ? -12.918 -8.032 -8.827 1.00 87.12 144 VAL A N 1
ATOM 1188 C CA . VAL A 1 144 ? -13.715 -7.749 -7.626 1.00 87.12 144 VAL A CA 1
ATOM 1189 C C . VAL A 1 144 ? -12.963 -8.230 -6.382 1.00 87.12 144 VAL A C 1
ATOM 1191 O O . VAL A 1 144 ? -12.624 -9.403 -6.247 1.00 87.12 144 VAL A O 1
ATOM 1194 N N . ILE A 1 145 ? -12.717 -7.298 -5.465 1.00 81.00 145 ILE A N 1
ATOM 1195 C CA . ILE A 1 145 ? -12.046 -7.490 -4.173 1.00 81.00 145 ILE A CA 1
ATOM 1196 C C . ILE A 1 145 ? -13.020 -6.995 -3.087 1.00 81.00 145 ILE A C 1
ATOM 1198 O O . ILE A 1 145 ? -13.739 -6.028 -3.355 1.00 81.00 145 ILE A O 1
ATOM 1202 N N . PRO A 1 146 ? -13.081 -7.603 -1.884 1.00 93.94 146 PRO A N 1
ATOM 1203 C CA . PRO A 1 146 ? -13.938 -7.114 -0.805 1.00 93.94 146 PRO A CA 1
ATOM 1204 C C . PRO A 1 146 ? -13.671 -5.642 -0.475 1.00 93.94 146 PRO A C 1
ATOM 1206 O O . PRO A 1 146 ? -12.522 -5.196 -0.468 1.00 93.94 146 PRO A O 1
ATOM 1209 N N . GLU A 1 147 ? -14.726 -4.893 -0.153 1.00 91.62 147 GLU A N 1
ATOM 1210 C CA . GLU A 1 147 ? -14.639 -3.461 0.162 1.00 91.62 147 GLU A CA 1
ATOM 1211 C C . GLU A 1 147 ? -13.622 -3.169 1.278 1.00 91.62 147 GLU A C 1
ATOM 1213 O O . GLU A 1 147 ? -12.784 -2.276 1.138 1.00 91.62 147 GLU A O 1
ATOM 1218 N N . GLU A 1 148 ? -13.631 -3.996 2.330 1.00 91.31 148 GLU A N 1
ATOM 1219 C CA . GLU A 1 148 ? -12.714 -3.916 3.472 1.00 91.31 148 GLU A CA 1
ATOM 1220 C C . GLU A 1 148 ? -11.229 -4.009 3.094 1.00 91.31 148 GLU A C 1
ATOM 1222 O O . GLU A 1 148 ? -10.396 -3.476 3.824 1.00 91.31 148 GLU A O 1
ATOM 1227 N N . GLU A 1 149 ? -10.882 -4.660 1.977 1.00 89.50 149 GLU A N 1
ATOM 1228 C CA . GLU A 1 149 ? -9.508 -4.704 1.458 1.00 89.50 149 GLU A CA 1
ATOM 1229 C C . GLU A 1 149 ? -9.262 -3.601 0.421 1.00 89.50 149 GLU A C 1
ATOM 1231 O O . GLU A 1 149 ? -8.224 -2.933 0.442 1.00 89.50 149 GLU A O 1
ATOM 1236 N N . ALA A 1 150 ? -10.237 -3.368 -0.465 1.00 87.31 150 ALA A N 1
ATOM 1237 C CA . ALA A 1 150 ? -10.163 -2.381 -1.537 1.00 87.31 150 ALA A CA 1
ATOM 1238 C C . ALA A 1 150 ? -9.878 -0.961 -1.015 1.00 87.31 150 ALA A C 1
ATOM 1240 O O . ALA A 1 150 ? -9.125 -0.218 -1.648 1.00 87.31 150 ALA A O 1
ATOM 1241 N N . GLU A 1 151 ? -10.404 -0.585 0.157 1.00 91.75 151 GLU A N 1
ATOM 1242 C CA . GLU A 1 151 ? -10.162 0.740 0.743 1.00 91.75 151 GLU A CA 1
ATOM 1243 C C . GLU A 1 151 ? -8.701 1.012 1.146 1.00 91.75 151 GLU A C 1
ATOM 1245 O O . GLU A 1 151 ? -8.331 2.181 1.296 1.00 91.75 151 GLU A O 1
ATOM 1250 N N . TRP A 1 152 ? -7.881 -0.024 1.357 1.00 91.75 152 TRP A N 1
ATOM 1251 C CA . TRP A 1 152 ? -6.476 0.116 1.776 1.00 91.75 152 TRP A CA 1
ATOM 1252 C C . TRP A 1 152 ? -5.486 0.007 0.611 1.00 91.75 152 TRP A C 1
ATOM 1254 O O . TRP A 1 152 ? -4.300 0.302 0.776 1.00 91.75 152 TRP A O 1
ATOM 1264 N N . VAL A 1 153 ? -5.950 -0.379 -0.582 1.00 85.19 153 VAL A N 1
ATOM 1265 C CA . VAL A 1 153 ? -5.112 -0.473 -1.784 1.00 85.19 153 VAL A CA 1
ATOM 1266 C C . VAL A 1 153 ? -4.526 0.899 -2.124 1.00 85.19 153 VAL A C 1
ATOM 1268 O O . VAL A 1 153 ? -5.253 1.861 -2.338 1.00 85.19 153 VAL A O 1
ATOM 1271 N N . GLY A 1 154 ? -3.199 0.994 -2.216 1.00 80.06 154 GLY A N 1
ATOM 1272 C CA . GLY A 1 154 ? -2.519 2.210 -2.675 1.00 80.06 154 GLY A CA 1
ATOM 1273 C C . GLY A 1 154 ? -2.308 3.312 -1.633 1.00 80.06 154 GLY A C 1
ATOM 1274 O O . GLY A 1 154 ? -1.649 4.297 -1.960 1.00 80.06 154 GLY A O 1
ATOM 1275 N N . LEU A 1 155 ? -2.798 3.152 -0.398 1.00 88.25 155 LEU A N 1
ATOM 1276 C CA . LEU A 1 155 ? -2.467 4.065 0.703 1.00 88.25 155 LEU A CA 1
ATOM 1277 C C . LEU A 1 155 ? -0.964 4.029 1.016 1.00 88.25 155 LEU A C 1
ATOM 1279 O O . LEU A 1 155 ? -0.349 2.959 1.023 1.00 88.25 155 LEU A O 1
ATOM 1283 N N . THR A 1 156 ? -0.374 5.177 1.360 1.00 88.62 156 THR A N 1
ATOM 1284 C CA . THR A 1 156 ? 0.929 5.179 2.042 1.00 88.62 156 THR A CA 1
ATOM 1285 C C . THR A 1 156 ? 0.780 4.677 3.481 1.00 88.62 156 THR A C 1
ATOM 1287 O O . THR A 1 156 ? -0.316 4.643 4.044 1.00 88.62 156 THR A O 1
ATOM 1290 N N . LEU A 1 157 ? 1.898 4.322 4.123 1.00 89.12 157 LEU A N 1
ATOM 1291 C CA . LEU A 1 157 ? 1.903 3.968 5.547 1.00 89.12 157 LEU A CA 1
ATOM 1292 C C . LEU A 1 157 ? 1.354 5.105 6.430 1.00 89.12 157 LEU A C 1
ATOM 1294 O O . LEU A 1 157 ? 0.681 4.838 7.418 1.00 89.12 157 LEU A O 1
ATOM 1298 N N . GLU A 1 158 ? 1.615 6.361 6.067 1.00 91.69 158 GLU A N 1
ATOM 1299 C CA . GLU A 1 158 ? 1.153 7.544 6.804 1.00 91.69 158 GLU A CA 1
ATOM 1300 C C . GLU A 1 158 ? -0.369 7.717 6.678 1.00 91.69 158 GLU A C 1
ATOM 1302 O O . GLU A 1 158 ? -1.055 7.915 7.680 1.00 91.69 158 GLU A O 1
ATOM 1307 N N . GLU A 1 159 ? -0.915 7.543 5.472 1.00 91.56 159 GLU A N 1
ATOM 1308 C CA . GLU A 1 159 ? -2.360 7.606 5.217 1.00 91.56 159 GLU A CA 1
ATOM 1309 C C . GLU A 1 159 ? -3.113 6.434 5.861 1.00 91.56 159 GLU A C 1
ATOM 1311 O O . GLU A 1 159 ? -4.208 6.617 6.390 1.00 91.56 159 GLU A O 1
ATOM 1316 N N . ALA A 1 160 ? -2.521 5.236 5.868 1.00 93.00 160 ALA A N 1
ATOM 1317 C CA . ALA A 1 160 ? -3.075 4.071 6.550 1.00 93.00 160 ALA A CA 1
ATOM 1318 C C . ALA A 1 160 ? -3.076 4.239 8.081 1.00 93.00 160 ALA A C 1
ATOM 1320 O O . ALA A 1 160 ? -4.063 3.902 8.735 1.00 93.00 160 ALA A O 1
ATOM 1321 N N . VAL A 1 161 ? -2.009 4.805 8.657 1.00 94.62 161 VAL A N 1
ATOM 1322 C CA . VAL A 1 161 ? -1.947 5.138 10.090 1.00 94.62 161 VAL A CA 1
ATOM 1323 C C . VAL A 1 161 ? -2.982 6.202 10.461 1.00 94.62 161 VAL A C 1
ATOM 1325 O O . VAL A 1 161 ? -3.661 6.043 11.474 1.00 94.62 161 VAL A O 1
ATOM 1328 N N . GLU A 1 162 ? -3.167 7.242 9.644 1.00 94.62 162 GLU A N 1
ATOM 1329 C CA . GLU A 1 162 ? -4.200 8.256 9.893 1.00 94.62 162 GLU A CA 1
ATOM 1330 C C . GLU A 1 162 ? -5.618 7.682 9.742 1.00 94.62 162 GLU A C 1
ATOM 1332 O O . GLU A 1 162 ? -6.464 7.922 10.604 1.00 94.62 162 GLU A O 1
ATOM 1337 N N . LYS A 1 163 ? -5.871 6.839 8.727 1.00 94.81 163 LYS A N 1
ATOM 1338 C CA . LYS A 1 163 ? -7.142 6.107 8.591 1.00 94.81 163 LYS A CA 1
ATOM 1339 C C . LYS A 1 163 ? -7.437 5.285 9.849 1.00 94.81 163 LYS A C 1
ATOM 1341 O O . LYS A 1 163 ? -8.525 5.401 10.409 1.00 94.81 163 LYS A O 1
ATOM 1346 N N . GLN A 1 164 ? -6.468 4.504 10.329 1.00 94.75 164 GLN A N 1
ATOM 1347 C CA . GLN A 1 164 ? -6.619 3.707 11.549 1.00 94.75 164 GLN A CA 1
ATOM 1348 C C . GLN A 1 164 ? -6.868 4.590 12.780 1.00 94.75 164 GLN A C 1
ATOM 1350 O O . GLN A 1 164 ? -7.744 4.284 13.588 1.00 94.75 164 GLN A O 1
ATOM 1355 N N . ARG A 1 165 ? -6.160 5.722 12.902 1.00 94.25 165 ARG A N 1
ATOM 1356 C CA . ARG A 1 165 ? -6.343 6.682 14.001 1.00 94.25 165 ARG A CA 1
ATOM 1357 C C . ARG A 1 165 ? -7.756 7.264 14.022 1.00 94.25 165 ARG A C 1
ATOM 1359 O O . ARG A 1 165 ? -8.303 7.463 15.102 1.00 94.25 165 ARG A O 1
ATOM 1366 N N . LEU A 1 166 ? -8.345 7.528 12.855 1.00 94.94 166 LEU A N 1
ATOM 1367 C CA . LEU A 1 166 ? -9.715 8.030 12.726 1.00 94.94 166 LEU A CA 1
ATOM 1368 C C . LEU A 1 166 ? -10.769 6.944 13.003 1.00 94.94 166 LEU A C 1
ATOM 1370 O O . LEU A 1 166 ? -11.761 7.243 13.660 1.00 94.94 166 LEU A O 1
ATOM 1374 N N . LEU A 1 167 ? -10.539 5.693 12.587 1.00 93.25 167 LEU A N 1
ATOM 1375 C CA . LEU A 1 167 ? -11.412 4.549 12.907 1.00 93.25 167 LEU A CA 1
ATOM 1376 C C . LEU A 1 167 ? -11.427 4.215 14.410 1.00 93.25 167 LEU A C 1
ATOM 1378 O O . LEU A 1 167 ? -12.462 3.856 14.971 1.00 93.25 167 LEU A O 1
ATOM 1382 N N . GLU A 1 168 ? -10.281 4.349 15.076 1.00 93.38 168 GLU A N 1
ATOM 1383 C CA . GLU A 1 168 ? -10.145 4.131 16.520 1.00 93.38 168 GLU A CA 1
ATOM 1384 C C . GLU A 1 168 ? -10.569 5.346 17.362 1.00 93.38 168 GLU A C 1
ATOM 1386 O O . GLU A 1 168 ? -10.703 5.223 18.582 1.00 93.38 168 GLU A O 1
ATOM 1391 N N . LYS A 1 169 ? -10.802 6.515 16.744 1.00 94.12 169 LYS A N 1
ATOM 1392 C CA . LYS A 1 169 ? -11.144 7.755 17.448 1.00 94.12 169 LYS A CA 1
ATOM 1393 C C . LYS A 1 169 ? -12.533 7.658 18.086 1.00 94.12 169 LYS A C 1
ATOM 1395 O O . LYS A 1 169 ? -13.553 7.907 17.447 1.00 94.12 169 LYS A O 1
ATOM 1400 N N . LYS A 1 170 ? -12.550 7.374 19.385 1.00 91.25 170 LYS A N 1
ATOM 1401 C CA . LYS A 1 170 ? -13.737 7.390 20.245 1.00 91.25 170 LYS A CA 1
ATOM 1402 C C . LYS A 1 170 ? -13.463 8.301 21.433 1.00 91.25 170 LYS A C 1
ATOM 1404 O O . LYS A 1 170 ? -12.377 8.243 22.009 1.00 91.25 170 LYS A O 1
ATOM 1409 N N . ASP A 1 171 ? -14.433 9.133 21.793 1.00 91.12 171 ASP A N 1
ATOM 1410 C CA . ASP A 1 171 ? -14.329 9.957 22.996 1.00 91.12 171 ASP A CA 1
ATOM 1411 C C . ASP A 1 171 ? -14.332 9.054 24.247 1.00 91.12 171 ASP A C 1
ATOM 1413 O O . ASP A 1 171 ? -15.008 8.017 24.253 1.00 91.12 171 ASP A O 1
ATOM 1417 N N . PRO A 1 172 ? -13.565 9.390 25.301 1.00 93.50 172 PRO A N 1
ATOM 1418 C CA . PRO A 1 172 ? -13.426 8.529 26.469 1.00 93.50 172 PRO A CA 1
ATOM 1419 C C . PRO A 1 172 ? -14.771 8.360 27.183 1.00 93.50 172 PRO A C 1
ATOM 1421 O O . PRO A 1 172 ? -15.404 9.339 27.582 1.00 93.50 172 PRO A O 1
ATOM 1424 N N . VAL A 1 173 ? -15.201 7.108 27.365 1.00 92.81 173 VAL A N 1
ATOM 1425 C CA . VAL A 1 173 ? -16.456 6.784 28.059 1.00 92.81 173 VAL A CA 1
ATOM 1426 C C . VAL A 1 173 ? -16.378 7.304 29.503 1.00 92.81 173 VAL A C 1
ATOM 1428 O O . VAL A 1 173 ? -15.467 6.907 30.232 1.00 92.81 173 VAL A O 1
ATOM 1431 N N . PRO A 1 174 ? -17.304 8.176 29.952 1.00 96.69 174 PRO A N 1
ATOM 1432 C CA . PRO A 1 174 ? -17.264 8.702 31.312 1.00 96.69 174 PRO A CA 1
ATOM 1433 C C . PRO A 1 174 ? -17.399 7.581 32.345 1.00 96.69 174 PRO A C 1
ATOM 1435 O O . PRO A 1 174 ? -18.374 6.829 32.306 1.00 96.69 174 PRO A O 1
ATOM 1438 N N . LEU A 1 175 ? -16.464 7.517 33.303 1.00 96.88 175 LEU A N 1
ATOM 1439 C CA . LEU A 1 175 ? -16.381 6.451 34.318 1.00 96.88 175 LEU A CA 1
ATOM 1440 C C . LEU A 1 175 ? -17.689 6.236 35.097 1.00 96.88 175 LEU A C 1
ATOM 1442 O O . LEU A 1 175 ? -17.976 5.122 35.514 1.00 96.88 175 LEU A O 1
ATOM 1446 N N . PHE A 1 176 ? -18.514 7.280 35.238 1.00 97.12 176 PHE A N 1
ATOM 1447 C CA . PHE A 1 176 ? -19.858 7.185 35.811 1.00 97.12 176 PHE A CA 1
ATOM 1448 C C . PHE A 1 176 ? -20.718 6.089 35.159 1.00 97.12 176 PHE A C 1
ATOM 1450 O O . PHE A 1 176 ? -21.409 5.373 35.874 1.00 97.12 176 PHE A O 1
ATOM 1457 N N . LYS A 1 177 ? -20.664 5.924 33.828 1.00 95.81 177 LYS A N 1
ATOM 1458 C CA . LYS A 1 177 ? -21.424 4.869 33.134 1.00 95.81 177 LYS A CA 1
ATOM 1459 C C . LYS A 1 177 ? -20.938 3.481 33.543 1.00 95.81 177 LYS A C 1
ATOM 1461 O O . LYS A 1 177 ? -21.747 2.664 33.958 1.00 95.81 177 LYS A O 1
ATOM 1466 N N . ILE A 1 178 ? -19.619 3.288 33.535 1.00 96.81 178 ILE A N 1
ATOM 1467 C CA . ILE A 1 178 ? -18.957 2.034 33.917 1.00 96.81 178 ILE A CA 1
ATOM 1468 C C . ILE A 1 178 ? -19.330 1.651 35.357 1.00 96.81 178 ILE A C 1
ATOM 1470 O O . ILE A 1 178 ? -19.765 0.534 35.606 1.00 96.81 178 ILE A O 1
ATOM 1474 N N . TYR A 1 179 ? -19.264 2.594 36.303 1.00 97.75 179 TYR A N 1
ATOM 1475 C CA . TYR A 1 179 ? -19.631 2.332 37.699 1.00 97.75 179 TYR A CA 1
ATOM 1476 C C . TYR A 1 179 ? -21.136 2.097 37.915 1.00 97.75 179 TYR A C 1
ATOM 1478 O O . TYR A 1 179 ? -21.507 1.384 38.846 1.00 97.75 179 TYR A O 1
ATOM 1486 N N . VAL A 1 180 ? -22.012 2.666 37.078 1.00 98.12 180 VAL A N 1
ATOM 1487 C CA . VAL A 1 180 ? -23.455 2.358 37.093 1.00 98.12 180 VAL A CA 1
ATOM 1488 C C . VAL A 1 180 ? -23.718 0.960 36.530 1.00 98.12 180 VAL A C 1
ATOM 1490 O O . VAL A 1 180 ? -24.503 0.218 37.115 1.00 98.12 180 VAL A O 1
ATOM 1493 N N . GLU A 1 181 ? -23.039 0.579 35.448 1.00 97.44 181 GLU A N 1
ATOM 1494 C CA . GLU A 1 181 ? -23.106 -0.760 34.852 1.00 97.44 181 GLU A CA 1
ATOM 1495 C C . GLU A 1 181 ? -22.610 -1.825 35.855 1.00 97.44 181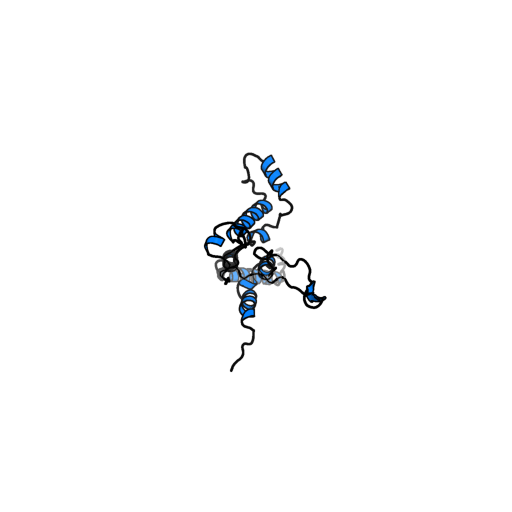 GLU A C 1
ATOM 1497 O O . GLU A 1 181 ? -23.361 -2.744 36.186 1.00 97.44 181 GLU A O 1
ATOM 1502 N N . GLU A 1 182 ? -21.435 -1.629 36.469 1.00 97.62 182 GLU A N 1
ATOM 1503 C CA . GLU A 1 182 ? -20.920 -2.481 37.556 1.00 97.62 182 GLU A CA 1
ATOM 1504 C C . GLU A 1 182 ? -21.881 -2.585 38.753 1.00 97.62 182 GLU A C 1
ATOM 1506 O O . GLU A 1 182 ? -22.024 -3.654 39.350 1.00 97.62 182 GLU A O 1
ATOM 1511 N N . LEU A 1 183 ? -22.526 -1.483 39.154 1.00 97.25 183 LEU A N 1
ATOM 1512 C CA . LEU A 1 183 ? -23.461 -1.487 40.281 1.00 97.25 183 LEU A CA 1
ATOM 1513 C C . LEU A 1 183 ? -24.725 -2.293 39.956 1.00 97.25 183 LEU A C 1
ATOM 1515 O O . LEU A 1 183 ? -25.207 -3.040 40.808 1.00 97.25 183 LEU A O 1
ATOM 1519 N N . VAL A 1 184 ? -25.242 -2.177 38.730 1.00 97.19 184 VAL A N 1
ATOM 1520 C CA . VAL A 1 184 ? -26.394 -2.960 38.264 1.00 97.19 184 VAL A CA 1
ATOM 1521 C C . VAL A 1 184 ? -26.054 -4.451 38.215 1.00 97.19 184 VAL A C 1
ATOM 1523 O O . VAL A 1 184 ? -26.845 -5.251 38.713 1.00 97.19 184 VAL A O 1
ATOM 1526 N N . GLU A 1 185 ? -24.876 -4.837 37.712 1.00 97.38 185 GLU A N 1
ATOM 1527 C CA . GLU A 1 185 ? -24.431 -6.239 37.731 1.00 97.38 185 GLU A CA 1
ATOM 1528 C C . GLU A 1 185 ? -24.338 -6.798 39.159 1.00 97.38 185 GLU A C 1
ATOM 1530 O O . GLU A 1 185 ? -24.861 -7.880 39.434 1.00 97.38 185 GLU A O 1
ATOM 1535 N N . ARG A 1 186 ? -23.737 -6.053 40.097 1.00 96.56 186 ARG A N 1
ATOM 1536 C CA . ARG A 1 186 ? -23.625 -6.473 41.508 1.00 96.56 186 ARG A CA 1
ATOM 1537 C C . ARG A 1 186 ? -24.995 -6.650 42.169 1.00 96.56 186 ARG A C 1
ATOM 1539 O O . ARG A 1 186 ? -25.196 -7.622 42.891 1.00 96.56 186 ARG A O 1
ATOM 1546 N N . LEU A 1 187 ? -25.947 -5.752 41.903 1.00 95.69 187 LEU A N 1
ATOM 1547 C CA . LEU A 1 187 ? -27.312 -5.853 42.433 1.00 95.69 187 LEU A CA 1
ATOM 1548 C C . LEU A 1 187 ? -28.086 -7.035 41.827 1.00 95.69 187 LEU A C 1
ATOM 1550 O O . LEU A 1 187 ? -28.833 -7.702 42.542 1.00 95.69 187 LEU A O 1
ATOM 1554 N N . GLN A 1 188 ? -27.877 -7.349 40.543 1.00 95.38 188 GLN A N 1
ATOM 1555 C CA . GLN A 1 188 ? -28.438 -8.552 39.916 1.00 95.38 188 GLN A CA 1
ATOM 1556 C C . GLN A 1 188 ? -27.839 -9.835 40.510 1.00 95.38 188 GLN A C 1
ATOM 1558 O O . GLN A 1 188 ? -28.578 -10.762 40.832 1.00 95.38 188 GLN A O 1
ATOM 1563 N N . GLN A 1 189 ? -26.519 -9.881 40.715 1.00 94.69 189 GLN A N 1
ATOM 1564 C CA . GLN A 1 189 ? -25.841 -11.005 41.371 1.00 94.69 189 GLN A CA 1
ATOM 1565 C C . GLN A 1 189 ? -26.342 -11.203 42.809 1.00 94.69 189 GLN A C 1
ATOM 1567 O O . GLN A 1 189 ? -26.629 -12.333 43.203 1.00 94.69 189 GLN A O 1
ATOM 1572 N N . GLN A 1 190 ? -26.524 -10.115 43.569 1.00 93.69 190 GLN A N 1
ATOM 1573 C CA . GLN A 1 190 ? -27.101 -10.173 44.912 1.00 93.69 190 GLN A CA 1
ATOM 1574 C C . GLN A 1 190 ? -28.523 -10.753 44.875 1.00 93.69 190 GLN A C 1
ATOM 1576 O O . GLN A 1 190 ? -28.778 -11.751 45.549 1.00 93.69 190 GLN A O 1
ATOM 1581 N N . ALA A 1 191 ? -29.410 -10.217 44.030 1.00 91.50 191 ALA A N 1
ATOM 1582 C CA . ALA A 1 191 ? -30.797 -10.676 43.897 1.00 91.50 191 ALA A CA 1
ATOM 1583 C C . ALA A 1 191 ? -30.940 -12.140 43.423 1.00 91.50 191 ALA A C 1
ATOM 1585 O O . ALA A 1 191 ? -31.954 -12.774 43.701 1.00 91.50 191 ALA A O 1
ATOM 1586 N N . LEU A 1 192 ? -29.935 -12.691 42.730 1.00 88.44 192 LEU A N 1
ATOM 1587 C CA . LEU A 1 192 ? -29.862 -14.114 42.364 1.00 88.44 192 LEU A CA 1
ATOM 1588 C C . LEU A 1 192 ? -29.329 -15.013 43.496 1.00 88.44 192 LEU A C 1
ATOM 1590 O O . LEU A 1 192 ? -29.554 -16.222 43.469 1.00 88.44 192 LEU A O 1
ATOM 1594 N N . SER A 1 193 ? -28.613 -14.443 44.469 1.00 81.75 193 SER A N 1
ATOM 1595 C CA . SER A 1 193 ? -28.046 -15.159 45.623 1.00 81.75 193 SER A CA 1
ATOM 1596 C C . SER A 1 193 ? -28.919 -15.103 46.882 1.00 81.75 193 SER A C 1
ATOM 1598 O O . SER A 1 193 ? -28.822 -15.984 47.738 1.00 81.75 193 SER A O 1
ATOM 1600 N N . GLU A 1 194 ? -29.797 -14.103 46.994 1.00 79.69 194 GLU A N 1
ATOM 1601 C CA . GLU A 1 194 ? -30.803 -14.029 48.051 1.00 79.69 194 GLU A CA 1
ATOM 1602 C C . GLU A 1 194 ? -31.863 -15.134 47.851 1.00 79.69 194 GLU A C 1
ATOM 1604 O O . GLU A 1 194 ? -32.538 -15.172 46.819 1.00 79.69 194 GLU A O 1
ATOM 1609 N N . PRO A 1 195 ? -32.046 -16.062 48.813 1.00 64.31 195 PRO A N 1
ATOM 1610 C CA . PRO A 1 195 ? -33.039 -17.119 48.675 1.00 64.31 195 PRO A CA 1
ATOM 1611 C C . PRO A 1 195 ? -34.444 -16.513 48.710 1.00 64.31 195 PRO A C 1
ATOM 1613 O O . PRO A 1 195 ? -34.766 -15.734 49.606 1.00 64.31 195 PRO A O 1
ATOM 1616 N N . VAL A 1 196 ? -35.308 -16.906 47.768 1.00 60.03 196 VAL A N 1
ATOM 1617 C CA . VAL A 1 196 ? -36.688 -16.401 47.676 1.00 60.03 196 VAL A CA 1
ATOM 1618 C C . VAL A 1 196 ? -37.475 -16.775 48.935 1.00 60.03 196 VAL A C 1
ATOM 1620 O O . VAL A 1 196 ? -38.037 -17.868 49.046 1.00 60.03 196 VAL A O 1
ATOM 1623 N N . VAL A 1 197 ? -37.538 -15.849 49.896 1.00 61.19 197 VAL A N 1
ATOM 1624 C CA . VAL A 1 197 ? -38.334 -15.994 51.116 1.00 61.19 197 VAL A CA 1
ATOM 1625 C C . VAL A 1 197 ? -39.806 -15.899 50.735 1.00 61.19 197 VAL A C 1
ATOM 1627 O O . VAL A 1 197 ? -40.393 -14.818 50.677 1.00 61.19 197 VAL A O 1
ATOM 1630 N N . VAL A 1 198 ? -40.416 -17.057 50.474 1.00 52.38 198 VAL A N 1
ATOM 1631 C CA . VAL A 1 198 ? -41.857 -17.181 50.242 1.00 52.38 198 VAL A CA 1
ATOM 1632 C C . VAL A 1 198 ? -42.589 -16.804 51.528 1.00 52.38 198 VAL A C 1
ATOM 1634 O O . VAL A 1 198 ? -42.862 -17.644 52.389 1.00 52.38 198 VAL A O 1
ATOM 1637 N N . GLN A 1 199 ? -42.919 -15.519 51.658 1.00 54.75 199 GLN A N 1
ATOM 1638 C CA . GLN A 1 199 ? -43.788 -15.015 52.711 1.00 54.75 199 GLN A CA 1
ATOM 1639 C C . GLN A 1 199 ? -45.173 -15.648 52.547 1.00 54.75 199 GLN A C 1
ATOM 1641 O O . GLN A 1 199 ? -46.019 -15.165 51.790 1.00 54.75 199 GLN A O 1
ATOM 1646 N N . LYS A 1 200 ? -45.416 -16.744 53.277 1.00 51.28 200 LYS A N 1
ATOM 1647 C CA . LYS A 1 200 ? -46.764 -17.273 53.489 1.00 51.28 200 LYS A CA 1
ATOM 1648 C C . LYS A 1 200 ? -47.605 -16.155 54.098 1.00 51.28 200 LYS A C 1
ATOM 1650 O O . LYS A 1 200 ? -47.479 -15.865 55.286 1.00 51.28 200 LYS A O 1
ATOM 1655 N N . ARG A 1 201 ? -48.465 -15.534 53.286 1.00 45.66 201 ARG A N 1
ATOM 1656 C CA . ARG A 1 201 ? -49.490 -14.605 53.771 1.00 45.66 201 ARG A CA 1
ATOM 1657 C C . ARG A 1 201 ? -50.313 -15.349 54.817 1.00 45.66 201 ARG A C 1
ATOM 1659 O O . ARG A 1 201 ? -50.970 -16.331 54.478 1.00 45.66 201 ARG A O 1
ATOM 1666 N N . ALA A 1 202 ? -50.244 -14.910 56.070 1.00 50.94 202 ALA A N 1
ATOM 1667 C CA . ALA A 1 202 ? -51.039 -15.498 57.135 1.00 50.94 202 ALA A CA 1
ATOM 1668 C C . ALA A 1 202 ? -52.523 -15.295 56.802 1.00 50.94 202 ALA A C 1
ATOM 1670 O O . ALA A 1 202 ? -53.009 -14.165 56.741 1.00 50.94 202 ALA A O 1
ATOM 1671 N N . SER A 1 203 ? -53.233 -16.390 56.537 1.00 47.00 203 SER A N 1
ATOM 1672 C CA . SER A 1 203 ? -54.675 -16.386 56.316 1.00 47.00 203 SER A CA 1
ATOM 1673 C C . SER A 1 203 ? -55.369 -16.122 57.649 1.00 47.00 203 SER A C 1
ATOM 1675 O O . SER A 1 203 ? -55.623 -17.053 58.408 1.00 47.00 203 SER A O 1
ATOM 1677 N N . GLY A 1 204 ? -55.613 -14.849 57.960 1.00 52.69 204 GLY A N 1
ATOM 1678 C CA . GLY A 1 204 ? -56.227 -14.451 59.221 1.00 52.69 204 GLY A CA 1
ATOM 1679 C C . GLY A 1 204 ? -57.684 -14.899 59.327 1.00 52.69 204 GLY A C 1
ATOM 1680 O O . GLY A 1 204 ? -58.544 -14.334 58.647 1.00 52.69 204 GLY A O 1
ATOM 1681 N N . LYS A 1 205 ? -57.935 -15.882 60.196 1.00 40.19 205 LYS A N 1
ATOM 1682 C CA . LYS A 1 205 ? -59.189 -16.146 60.915 1.00 40.19 205 LYS A CA 1
ATOM 1683 C C . LYS A 1 205 ? -58.924 -17.117 62.062 1.00 40.19 205 LYS A C 1
ATOM 1685 O O . LYS A 1 205 ? -58.066 -18.003 61.862 1.00 40.19 205 LYS A O 1
#

Sequence (205 aa):
MPLHKFPVYLRKRLQLREGICSRLPAHFLRSLENTSTPTPVHYQPHGAKFKINPKNGQRERVEDVPIPIYYPPESQKGLWGGEGWILGYRYANNDKTPKEDLCSKFGMDLKRGMLLRLARQDPQLHPDDPERRVAIYDKYKEFVIPEEEAEWVGLTLEEAVEKQRLLEKKDPVPLFKIYVEELVERLQQQALSEPVVVQKRASGK